Protein 4PP4 (pdb70)

InterPro domains:
  IPR001257 Parvovirus non-structural protein 1, helicase domain [PF01057] (278-547)
  IPR014015 Helicase, superfamily 3, DNA virus [PS51206] (373-528)
  IPR021076 Parvovirus non-structural protein 1, N-terminal [PF12433] (185-266)
  IPR021972 Parvovirus non-structural protein 1, C-terminal [PF12117] (552-672)
  IPR027417 P-loop containing nucleoside triphosphate hydrolase [G3DSA:3.40.50.300] (339-555)
  IPR027417 P-loop containing nucleoside triphosphate hydrolase [SSF52540] (355-541)
  IPR049901 NS1 nuclease, NS1-Nuc domain, Parvovirus [PS52022] (21-259)

GO terms:
  GO:0039685 rolling hairpin viral DNA replication (P, IDA)
  GO:0004386 helicase activity (F, IDA)
  GO:0004519 endonuclease activity (F, IDA)
  GO:0052026 symbiont-mediated perturbation of host transcription (P, IDA)
  GO:0016887 ATP hydrolysis activity (F, EXP)
  GO:0005515 protein binding (F, IPI)

Sequence (248 aa):
YSDEVLGATNWLKEKSNQEVFSFVFKNENVQLNGKDIGWNSYKKELQEDELKSLQRGAETTWDQSEDMEWETTVDEMTKKQVFIFDSLVKKCLFEVLNTKNIFPGDVNWFVQHEWGKDQGWHCHVLIGGKDFSQAQGKWWRRQLNVYWSRWLVTACNVQLTPAERIKLREIAEDNEWVTLLTYKHKQTKKDYTKCVLFGNMIAYYFLTKKKISTSPPRDGGYFLSSDSGWKTNFLKEGERHLVSKLYT

B-factor: mean 29.04, std 18.73, range [9.89, 128.68]

Structure (mmCIF, N/CA/C/O backbone):
data_4PP4
#
_entry.id   4PP4
#
_cell.length_a   56.940
_cell.length_b   121.650
_cell.length_c   41.820
_cell.angle_alpha   90.00
_cell.angle_beta   90.00
_cell.angle_gamma   90.00
#
_symmetry.space_group_name_H-M   'P 21 21 2'
#
loop_
_entity.id
_entity.type
_entity.pdbx_description
1 polymer 'Non-capsid protein NS-1'
2 non-polymer BETA-MERCAPTOETHANOL
3 non-polymer 'SODIUM ION'
4 water water
#
loop_
_atom_site.group_PDB
_atom_site.id
_atom_site.type_symbol
_atom_site.label_atom_id
_atom_site.label_alt_id
_atom_site.label_comp_id
_atom_site.label_asym_id
_atom_site.label_entity_id
_atom_site.label_seq_id
_atom_site.pdbx_PDB_ins_code
_atom_site.Cartn_x
_atom_site.Cartn_y
_atom_site.Cartn_z
_atom_site.occupancy
_atom_site.B_iso_or_equiv
_atom_site.auth_seq_id
_atom_site.auth_comp_id
_atom_site.auth_asym_id
_atom_site.auth_atom_id
_atom_site.pdbx_PDB_model_num
ATOM 1 N N . TYR A 1 27 ? 27.901 53.767 8.816 1.00 79.50 6 TYR A N 1
ATOM 2 C CA . TYR A 1 27 ? 27.015 53.658 7.663 1.00 48.65 6 TYR A CA 1
ATOM 3 C C . TYR A 1 27 ? 27.093 52.270 7.034 1.00 65.51 6 TYR A C 1
ATOM 4 O O . TYR A 1 27 ? 27.300 52.125 5.832 1.00 39.40 6 TYR A O 1
ATOM 21 N N . SER A 1 28 ? 26.927 51.243 7.853 1.00 36.52 7 SER A N 1
ATOM 22 C CA . SER A 1 28 ? 26.821 49.893 7.338 1.00 33.76 7 SER A CA 1
ATOM 23 C C . SER A 1 28 ? 25.598 49.789 6.452 1.00 31.41 7 SER A C 1
ATOM 24 O O . SER A 1 28 ? 24.656 50.566 6.590 1.00 28.13 7 SER A O 1
ATOM 32 N N . ASP A 1 29 ? 25.608 48.824 5.543 1.00 32.60 8 ASP A N 1
ATOM 33 C CA . ASP A 1 29 ? 24.457 48.595 4.681 1.00 40.32 8 ASP A CA 1
ATOM 34 C C . ASP A 1 29 ? 23.197 48.303 5.500 1.00 29.55 8 ASP A C 1
ATOM 35 O O . ASP A 1 29 ? 22.101 48.684 5.090 1.00 32.15 8 ASP A O 1
ATOM 44 N N . GLU A 1 30 ? 23.366 47.639 6.649 1.00 25.38 9 GLU A N 1
ATOM 45 C CA . GLU A 1 30 ? 22.259 47.272 7.516 1.00 24.32 9 GLU A CA 1
ATOM 46 C C . GLU A 1 30 ? 21.591 48.502 8.117 1.00 25.14 9 GLU A C 1
ATOM 47 O O . GLU A 1 30 ? 20.368 48.572 8.209 1.00 23.57 9 GLU A O 1
ATOM 59 N N . VAL A 1 31 ? 22.396 49.473 8.534 1.00 23.73 10 VAL A N 1
ATOM 60 C CA . VAL A 1 31 ? 21.863 50.705 9.097 1.00 20.80 10 VAL A CA 1
ATOM 61 C C . VAL A 1 31 ? 21.211 51.542 8.001 1.00 26.13 10 VAL A C 1
ATOM 62 O O . VAL A 1 31 ? 20.102 52.046 8.178 1.00 23.30 10 VAL A O 1
ATOM 75 N N . LEU A 1 32 ? 21.887 51.663 6.862 1.00 25.51 11 LEU A N 1
ATOM 76 C CA . LEU A 1 32 ? 21.323 52.405 5.734 1.00 24.06 11 LEU A CA 1
ATOM 77 C C . LEU A 1 32 ? 20.026 51.752 5.256 1.00 24.71 11 LEU A C 1
ATOM 78 O O . LEU A 1 32 ? 19.037 52.432 4.996 1.00 24.46 11 LEU A O 1
ATOM 94 N N . GLY A 1 33 ? 20.019 50.428 5.161 1.00 23.97 12 GLY A N 1
ATOM 95 C CA . GLY A 1 33 ? 18.849 49.713 4.708 1.00 23.70 12 GLY A CA 1
ATOM 96 C C . GLY A 1 33 ? 17.665 49.888 5.633 1.00 21.37 12 GLY A C 1
ATOM 97 O O . GLY A 1 33 ? 16.533 50.083 5.176 1.00 24.12 12 GLY A O 1
ATOM 101 N N . ALA A 1 34 ? 17.897 49.786 6.943 1.00 19.36 13 ALA A N 1
ATOM 102 C CA . ALA A 1 34 ? 16.827 49.991 7.899 1.00 19.61 13 ALA A CA 1
ATOM 103 C C . ALA A 1 34 ? 16.289 51.415 7.825 1.00 19.64 13 ALA A C 1
ATOM 104 O O . ALA A 1 34 ? 15.073 51.636 7.853 1.00 18.82 13 ALA A O 1
ATOM 111 N N . THR A 1 35 ? 17.191 52.380 7.723 1.00 19.73 14 THR A N 1
ATOM 112 C CA . THR A 1 35 ? 16.776 53.780 7.669 1.00 21.69 14 THR A CA 1
ATOM 113 C C . THR A 1 35 ? 15.887 54.020 6.435 1.00 18.50 14 THR A C 1
ATOM 114 O O . THR A 1 35 ? 14.827 54.640 6.535 1.00 20.81 14 THR A O 1
ATOM 125 N N . ASN A 1 36 ? 16.318 53.510 5.283 1.00 21.03 15 ASN A N 1
ATOM 126 C CA . ASN A 1 36 ? 15.573 53.689 4.034 1.00 20.50 15 ASN A CA 1
ATOM 127 C C . ASN A 1 36 ? 14.208 52.998 4.083 1.00 21.40 15 ASN A C 1
ATOM 128 O O . ASN A 1 36 ? 13.200 53.551 3.646 1.00 23.91 15 ASN A O 1
ATOM 139 N N . TRP A 1 37 ? 14.173 51.794 4.643 1.00 20.59 16 TRP A N 1
ATOM 140 C CA . TRP A 1 37 ? 12.944 51.033 4.751 1.00 20.73 16 TRP A CA 1
ATOM 141 C C . TRP A 1 37 ? 11.926 51.765 5.619 1.00 19.69 16 TRP A C 1
ATOM 142 O O . TRP A 1 37 ? 10.743 51.837 5.272 1.00 20.77 16 TRP A O 1
ATOM 163 N N . LEU A 1 38 ? 12.371 52.302 6.757 1.00 16.92 17 LEU A N 1
ATOM 164 C CA . LEU A 1 38 ? 11.488 53.083 7.596 1.00 16.88 17 LEU A CA 1
ATOM 165 C C . LEU A 1 38 ? 11.046 54.405 6.955 1.00 18.49 17 LEU A C 1
ATOM 166 O O . LEU A 1 38 ? 9.876 54.773 7.041 1.00 18.78 17 LEU A O 1
ATOM 182 N N . LYS A 1 39 ? 11.973 55.122 6.333 1.00 19.91 18 LYS A N 1
ATOM 183 C CA . LYS A 1 39 ? 11.658 56.421 5.746 1.00 20.49 18 LYS A CA 1
ATOM 184 C C . LYS A 1 39 ? 10.590 56.292 4.646 1.00 22.54 18 LYS A C 1
ATOM 185 O O . LYS A 1 39 ? 9.691 57.138 4.531 1.00 21.91 18 LYS A O 1
ATOM 204 N N . GLU A 1 40 ? 10.671 55.234 3.849 1.00 23.42 19 GLU A N 1
ATOM 205 C CA . GLU A 1 40 ? 9.665 54.972 2.816 1.00 22.19 19 GLU A CA 1
ATOM 206 C C . GLU A 1 40 ? 8.286 54.749 3.418 1.00 28.69 19 GLU A C 1
ATOM 207 O O . GLU A 1 40 ? 7.288 54.948 2.735 1.00 25.71 19 GLU A O 1
ATOM 219 N N . LYS A 1 41 ? 8.233 54.341 4.689 1.00 20.98 20 LYS A N 1
ATOM 220 C CA . LYS A 1 41 ? 6.969 54.112 5.376 1.00 19.56 20 LYS A CA 1
ATOM 221 C C . LYS A 1 41 ? 6.717 55.161 6.459 1.00 20.06 20 LYS A C 1
ATOM 222 O O . LYS A 1 41 ? 5.953 54.945 7.392 1.00 20.99 20 LYS A O 1
ATOM 241 N N . SER A 1 42 ? 7.360 56.320 6.315 1.00 21.25 21 SER A N 1
ATOM 242 C CA . SER A 1 42 ? 7.332 57.346 7.348 1.00 17.97 21 SER A CA 1
ATOM 243 C C . SER A 1 42 ? 5.930 57.721 7.755 1.00 22.65 21 SER A C 1
ATOM 244 O O . SER A 1 42 ? 5.672 57.925 8.942 1.00 19.74 21 SER A O 1
ATOM 252 N N . ASN A 1 43 ? 5.049 57.802 6.754 1.00 21.98 22 ASN A N 1
ATOM 253 C CA . ASN A 1 43 ? 3.699 58.347 6.906 1.00 22.65 22 ASN A CA 1
ATOM 254 C C . ASN A 1 43 ? 2.603 57.321 6.731 1.00 26.49 22 ASN A C 1
ATOM 255 O O . ASN A 1 43 ? 1.434 57.664 6.533 1.00 24.58 22 ASN A O 1
ATOM 266 N N . GLN A 1 44 ? 2.970 56.055 6.798 1.00 20.09 23 GLN A N 1
ATOM 267 C CA . GLN A 1 44 ? 1.968 55.027 6.692 1.00 22.37 23 GLN A CA 1
ATOM 268 C C . GLN A 1 44 ? 1.185 54.937 7.999 1.00 23.21 23 GLN A C 1
ATOM 269 O O . GLN A 1 44 ? 1.767 54.718 9.057 1.00 19.73 23 GLN A O 1
ATOM 283 N N . GLU A 1 45 ? -0.138 55.088 7.915 1.00 22.15 24 GLU A N 1
ATOM 284 C CA . GLU A 1 45 ? -0.987 54.975 9.084 1.00 20.49 24 GLU A CA 1
ATOM 285 C C . GLU A 1 45 ? -1.073 53.508 9.478 1.00 18.71 24 GLU A C 1
ATOM 286 O O . GLU A 1 45 ? -1.283 52.637 8.623 1.00 23.57 24 GLU A O 1
ATOM 298 N N . VAL A 1 46 ? -0.891 53.247 10.765 1.00 15.41 25 VAL A N 1
ATOM 299 C CA . VAL A 1 46 ? -0.972 51.900 11.295 1.00 16.24 25 VAL A CA 1
ATOM 300 C C . VAL A 1 46 ? -1.654 51.893 12.652 1.00 13.57 25 VAL A C 1
ATOM 301 O O . VAL A 1 46 ? -1.736 52.915 13.329 1.00 16.02 25 VAL A O 1
ATOM 314 N N . PHE A 1 47 ? -2.215 50.749 13.023 1.00 13.53 26 PHE A N 1
ATOM 315 C CA . PHE A 1 47 ? -2.718 50.550 14.366 1.00 13.88 26 PHE A CA 1
ATOM 316 C C . PHE A 1 47 ? -1.574 50.433 15.346 1.00 13.48 26 PHE A C 1
ATOM 317 O O . PHE A 1 47 ? -0.495 49.941 15.013 1.00 13.68 26 PHE A O 1
ATOM 334 N N . SER A 1 48 ? -1.833 50.845 16.584 1.00 14.22 27 SER A N 1
ATOM 335 C CA . SER A 1 48 ? -0.923 50.627 17.700 1.00 13.51 27 SER A CA 1
ATOM 336 C C . SER A 1 48 ? -1.597 49.777 18.776 1.00 12.60 27 SER A C 1
ATOM 337 O O . SER A 1 48 ? -2.640 50.165 19.320 1.00 14.63 27 SER A O 1
ATOM 345 N N . PHE A 1 49 ? -1.031 48.601 19.024 1.00 12.72 28 PHE A N 1
ATOM 346 C CA . PHE A 1 49 ? -1.523 47.679 20.044 1.00 13.49 28 PHE A CA 1
ATOM 347 C C . PHE A 1 49 ? -0.467 47.482 21.115 1.00 12.00 28 PHE A C 1
ATOM 348 O O . PHE A 1 49 ? 0.731 47.630 20.861 1.00 12.39 28 PHE A O 1
ATOM 365 N N . VAL A 1 50 ? -0.914 47.122 22.314 1.00 12.30 29 VAL A N 1
ATOM 366 C CA . VAL A 1 50 ? -0.013 46.582 23.322 1.00 12.11 29 VAL A CA 1
ATOM 367 C C . VAL A 1 50 ? -0.561 45.231 23.767 1.00 12.35 29 VAL A C 1
ATOM 368 O O . VAL A 1 50 ? -1.739 45.096 24.114 1.00 12.80 29 VAL A O 1
ATOM 381 N N . PHE A 1 51 ? 0.314 44.235 23.748 1.00 11.73 30 PHE A N 1
ATOM 382 C CA . PHE A 1 51 ? 0.039 42.901 24.287 1.00 11.12 30 PHE A CA 1
ATOM 383 C C . PHE A 1 51 ? 0.668 42.901 25.664 1.00 12.91 30 PHE A C 1
ATOM 384 O O . PHE A 1 51 ? 1.842 43.265 25.825 1.00 13.23 30 PHE A O 1
ATOM 401 N N . LYS A 1 52 ? -0.092 42.464 26.657 1.00 12.19 31 LYS A N 1
ATOM 402 C CA . LYS A 1 52 ? 0.393 42.485 28.035 1.00 12.65 31 LYS A CA 1
ATOM 403 C C . LYS A 1 52 ? -0.143 41.292 28.810 1.00 13.01 31 LYS A C 1
ATOM 404 O O . LYS A 1 52 ? -0.923 40.510 28.295 1.00 12.58 31 LYS A O 1
ATOM 423 N N . ASN A 1 53 ? 0.278 41.176 30.057 1.00 14.47 32 ASN A N 1
ATOM 424 C CA . ASN A 1 53 ? -0.457 40.324 30.985 1.00 12.93 32 ASN A CA 1
ATOM 425 C C . ASN A 1 53 ? -0.499 41.027 32.317 1.00 14.46 32 ASN A C 1
ATOM 426 O O . ASN A 1 53 ? 0.155 42.058 32.508 1.00 15.01 32 ASN A O 1
ATOM 437 N N . GLU A 1 54 ? -1.326 40.507 33.217 1.00 14.95 33 GLU A N 1
ATOM 438 C CA . GLU A 1 54 ? -1.437 41.043 34.570 1.00 15.70 33 GLU A CA 1
ATOM 439 C C . GLU A 1 54 ? -1.387 39.875 35.536 1.00 15.77 33 GLU A C 1
ATOM 440 O O . GLU A 1 54 ? -1.662 38.738 35.173 1.00 17.73 33 GLU A O 1
ATOM 452 N N . ASN A 1 55 ? -0.985 40.149 36.761 1.00 17.05 34 ASN A N 1
ATOM 453 C CA . ASN A 1 55 ? -0.858 39.107 37.753 1.00 16.86 34 ASN A CA 1
ATOM 454 C C . ASN A 1 55 ? -2.214 38.615 38.186 1.00 18.67 34 ASN A C 1
ATOM 455 O O . ASN A 1 55 ? -3.174 39.395 38.320 1.00 19.47 34 ASN A O 1
ATOM 466 N N . VAL A 1 56 ? -2.288 37.311 38.401 1.00 17.62 35 VAL A N 1
ATOM 467 C CA . VAL A 1 56 ? -3.531 36.662 38.751 1.00 16.81 35 VAL A CA 1
ATOM 468 C C . VAL A 1 56 ? -3.225 35.658 39.859 1.00 18.85 35 VAL A C 1
ATOM 469 O O . VAL A 1 56 ? -2.193 34.983 39.819 1.00 19.18 35 VAL A O 1
ATOM 482 N N . GLN A 1 57 ? -4.073 35.603 40.865 1.00 17.61 36 GLN A N 1
ATOM 483 C CA . GLN A 1 57 ? -4.039 34.514 41.811 1.00 18.54 36 GLN A CA 1
ATOM 484 C C . GLN A 1 57 ? -5.365 33.771 41.765 1.00 20.01 36 GLN A C 1
ATOM 485 O O . GLN A 1 57 ? -6.424 34.364 41.929 1.00 21.74 36 GLN A O 1
ATOM 499 N N . LEU A 1 58 ? -5.287 32.462 41.542 1.00 19.66 37 LEU A N 1
ATOM 500 C CA . LEU A 1 58 ? -6.471 31.607 41.465 1.00 21.04 37 LEU A CA 1
ATOM 501 C C . LEU A 1 58 ? -6.320 30.487 42.471 1.00 20.49 37 LEU A C 1
ATOM 502 O O . LEU A 1 58 ? -5.400 29.683 42.349 1.00 22.56 37 LEU A O 1
ATOM 518 N N . ASN A 1 59 ? -7.187 30.465 43.481 1.00 21.40 38 ASN A N 1
ATOM 519 C CA . ASN A 1 59 ? -7.142 29.441 44.500 1.00 22.65 38 ASN A CA 1
ATOM 520 C C . ASN A 1 59 ? -5.747 29.273 45.092 1.00 24.86 38 ASN A C 1
ATOM 521 O O . ASN A 1 59 ? -5.261 28.164 45.298 1.00 28.06 38 ASN A O 1
ATOM 532 N N . GLY A 1 60 ? -5.107 30.398 45.364 1.00 23.80 39 GLY A N 1
ATOM 533 C CA . GLY A 1 60 ? -3.790 30.389 45.990 1.00 25.66 39 GLY A CA 1
ATOM 534 C C . GLY A 1 60 ? -2.631 30.221 45.029 1.00 23.16 39 GLY A C 1
ATOM 535 O O . GLY A 1 60 ? -1.468 30.352 45.435 1.00 30.23 39 GLY A O 1
ATOM 539 N N . LYS A 1 61 ? -2.947 29.923 43.773 1.00 20.99 40 LYS A N 1
ATOM 540 C CA . LYS A 1 61 ? -1.949 29.736 42.738 1.00 20.66 40 LYS A CA 1
ATOM 541 C C . LYS A 1 61 ? -1.588 31.062 42.090 1.00 18.93 40 LYS A C 1
ATOM 542 O O . LYS A 1 61 ? -2.442 31.754 41.521 1.00 21.01 40 LYS A O 1
ATOM 561 N N . ASP A 1 62 ? -0.302 31.397 42.122 1.00 19.97 41 ASP A N 1
ATOM 562 C CA . ASP A 1 62 ? 0.184 32.672 41.607 1.00 18.94 41 ASP A CA 1
ATOM 563 C C . ASP A 1 62 ? 0.599 32.563 40.144 1.00 21.37 41 ASP A C 1
ATOM 564 O O . ASP A 1 62 ? 1.477 31.775 39.803 1.00 26.32 41 ASP A O 1
ATOM 573 N N . ILE A 1 63 ? -0.024 33.379 39.302 1.00 18.55 42 ILE A N 1
ATOM 574 C CA . ILE A 1 63 ? 0.263 33.420 37.877 1.00 17.52 42 ILE A CA 1
ATOM 575 C C . ILE A 1 63 ? 0.819 34.809 37.564 1.00 18.10 42 ILE A C 1
ATOM 576 O O . ILE A 1 63 ? 0.080 35.784 37.457 1.00 18.16 42 ILE A O 1
ATOM 592 N N . GLY A 1 64 ? 2.138 34.889 37.436 1.00 18.07 43 GLY A N 1
ATOM 593 C CA . GLY A 1 64 ? 2.825 36.148 37.228 1.00 17.33 43 GLY A CA 1
ATOM 594 C C . GLY A 1 64 ? 3.142 36.367 35.772 1.00 15.55 43 GLY A C 1
ATOM 595 O O . GLY A 1 64 ? 2.680 35.622 34.894 1.00 18.76 43 GLY A O 1
ATOM 599 N N . TRP A 1 65 ? 3.949 37.384 35.488 1.00 17.21 44 TRP A N 1
ATOM 600 C CA . TRP A 1 65 ? 4.172 37.781 34.114 1.00 14.71 44 TRP A CA 1
ATOM 601 C C . TRP A 1 65 ? 4.915 36.708 33.322 1.00 15.79 44 TRP A C 1
ATOM 602 O O . TRP A 1 65 ? 4.763 36.616 32.081 1.00 15.87 44 TRP A O 1
ATOM 623 N N . ASN A 1 66 ? 5.713 35.919 34.041 1.00 15.48 45 ASN A N 1
ATOM 624 C CA . ASN A 1 66 ? 6.566 34.898 33.456 1.00 14.49 45 ASN A CA 1
ATOM 625 C C . ASN A 1 66 ? 6.119 33.485 33.779 1.00 16.86 45 ASN A C 1
ATOM 626 O O . ASN A 1 66 ? 6.924 32.590 33.887 1.00 18.14 45 ASN A O 1
ATOM 637 N N . SER A 1 67 ? 4.816 33.315 33.901 1.00 17.09 46 SER A N 1
ATOM 638 C CA . SER A 1 67 ? 4.208 32.026 34.196 1.00 16.88 46 SER A CA 1
ATOM 639 C C . SER A 1 67 ?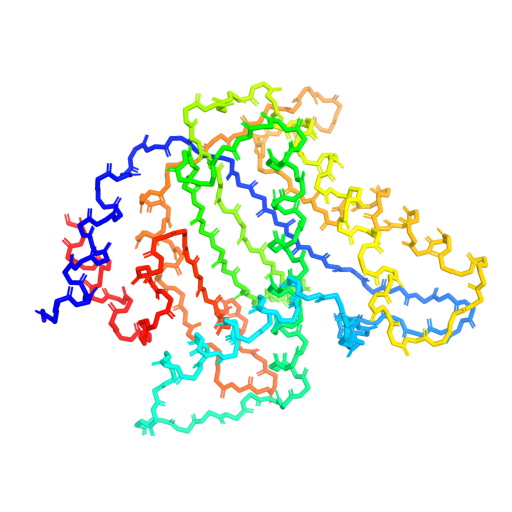 3.677 31.339 32.935 1.00 15.59 46 SER A C 1
ATOM 640 O O . SER A 1 67 ? 2.760 30.518 33.005 1.00 15.11 46 SER A O 1
ATOM 648 N N . TYR A 1 68 ? 4.259 31.666 31.785 1.00 15.07 47 TYR A N 1
ATOM 649 C CA . TYR A 1 68 ? 3.787 31.192 30.491 1.00 14.26 47 TYR A CA 1
ATOM 650 C C . TYR A 1 68 ? 4.938 30.585 29.686 1.00 14.76 47 TYR A C 1
ATOM 651 O O . TYR A 1 68 ? 5.134 30.897 28.524 1.00 14.12 47 TYR A O 1
ATOM 669 N N . LYS A 1 69 ? 5.639 29.645 30.293 1.00 16.45 48 LYS A N 1
ATOM 670 C CA . LYS A 1 69 ? 6.927 29.171 29.772 1.00 16.91 48 LYS A CA 1
ATOM 671 C C . LYS A 1 69 ? 6.877 27.801 29.112 1.00 19.62 48 LYS A C 1
ATOM 672 O O . LYS A 1 69 ? 7.916 27.239 28.759 1.00 21.43 48 LYS A O 1
ATOM 691 N N . LYS A 1 70 ? 5.691 27.264 28.865 1.00 17.16 49 LYS A N 1
ATOM 692 C CA . LYS A 1 70 ? 5.611 26.093 28.004 1.00 16.30 49 LYS A CA 1
ATOM 693 C C . LYS A 1 70 ? 6.016 26.462 26.578 1.00 17.30 49 LYS A C 1
ATOM 694 O O . LYS A 1 70 ? 5.641 27.517 26.023 1.00 19.81 49 LYS A O 1
ATOM 713 N N . GLU A 1 71 ? 6.819 25.596 25.979 1.00 21.98 50 GLU A N 1
ATOM 714 C CA . GLU A 1 71 ? 7.225 25.738 24.589 1.00 20.20 50 GLU A CA 1
ATOM 715 C C . GLU A 1 71 ? 6.361 24.772 23.813 1.00 18.60 50 GLU A C 1
ATOM 716 O O . GLU A 1 71 ? 6.612 23.567 23.756 1.00 23.98 50 GLU A O 1
ATOM 728 N N . LEU A 1 72 ? 5.321 25.320 23.228 1.00 19.75 51 LEU A N 1
ATOM 729 C CA . LEU A 1 72 ? 4.323 24.522 22.556 1.00 22.17 51 LEU A CA 1
ATOM 730 C C . LEU A 1 72 ? 4.849 24.032 21.207 1.00 24.37 51 LEU A C 1
ATOM 731 O O . LEU A 1 72 ? 5.498 24.763 20.471 1.00 23.01 51 LEU A O 1
ATOM 747 N N . GLN A 1 73 ? 4.559 22.779 20.887 1.00 23.77 52 GLN A N 1
ATOM 748 C CA . GLN A 1 73 ? 5.280 22.102 19.807 1.00 23.05 52 GLN A CA 1
ATOM 749 C C . GLN A 1 73 ? 4.633 22.256 18.452 1.00 27.44 52 GLN A C 1
ATOM 750 O O . GLN A 1 73 ? 4.759 21.393 17.587 1.00 34.78 52 GLN A O 1
ATOM 764 N N . GLU A 1 74 ? 3.920 23.344 18.276 1.00 23.71 53 GLU A N 1
ATOM 765 C CA . GLU A 1 74 ? 3.339 23.711 16.998 1.00 23.41 53 GLU A CA 1
ATOM 766 C C . GLU A 1 74 ? 4.461 24.214 16.084 1.00 24.96 53 GLU A C 1
ATOM 767 O O . GLU A 1 74 ? 5.257 25.058 16.499 1.00 22.33 53 GLU A O 1
ATOM 779 N N . ASP A 1 75 ? 4.525 23.725 14.851 1.00 28.06 54 ASP A N 1
ATOM 780 C CA 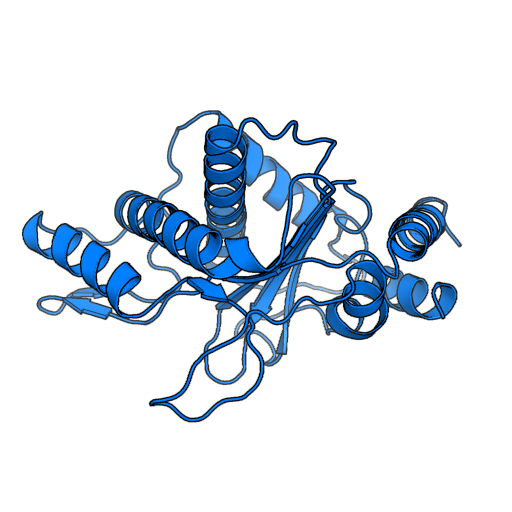. ASP A 1 75 ? 5.681 24.027 13.993 1.00 27.95 54 ASP A CA 1
ATOM 781 C C . ASP A 1 75 ? 5.898 25.525 13.767 1.00 25.04 54 ASP A C 1
ATOM 782 O O . ASP A 1 75 ? 7.028 25.999 13.836 1.00 24.06 54 ASP A O 1
ATOM 791 N N . GLU A 1 76 ? 4.841 26.272 13.478 1.00 24.18 55 GLU A N 1
ATOM 792 C CA . GLU A 1 76 ? 4.990 27.710 13.251 1.00 25.29 55 GLU A CA 1
ATOM 793 C C . GLU A 1 76 ? 5.500 28.425 14.498 1.00 27.18 55 GLU A C 1
ATOM 794 O O . GLU A 1 76 ? 6.375 29.292 14.429 1.00 22.51 55 GLU A O 1
ATOM 806 N N . LEU A 1 77 ? 4.939 28.082 15.650 1.00 20.63 56 LEU A N 1
ATOM 807 C CA . LEU A 1 77 ? 5.357 28.694 16.881 1.00 17.78 56 LEU A CA 1
ATOM 808 C C . LEU A 1 77 ? 6.836 28.408 17.164 1.00 16.87 56 LEU A C 1
ATOM 809 O O . LEU A 1 77 ? 7.578 29.309 17.591 1.00 16.26 56 LEU A O 1
ATOM 825 N N . LYS A 1 78 ? 7.255 27.169 16.927 1.00 18.44 57 LYS A N 1
ATOM 826 C CA . LYS A 1 78 ? 8.641 26.791 17.147 1.00 19.25 57 LYS A CA 1
ATOM 827 C C . LYS A 1 78 ? 9.549 27.628 16.259 1.00 19.75 57 LYS A C 1
ATOM 828 O O . LYS A 1 78 ? 10.591 28.111 16.712 1.00 19.92 57 LYS A O 1
ATOM 847 N N . SER A 1 79 ? 9.142 27.812 15.007 1.00 19.12 58 SER A N 1
ATOM 848 C CA . SER A 1 79 ? 9.902 28.605 14.046 1.00 20.46 58 SER A CA 1
ATOM 849 C C . SER A 1 79 ? 9.997 30.066 14.513 1.00 21.17 58 SER A C 1
ATOM 850 O O . SER A 1 79 ? 11.058 30.705 14.440 1.00 18.96 58 SER A O 1
ATOM 858 N N . LEU A 1 80 ? 8.875 30.617 14.968 1.00 16.82 59 LEU A N 1
ATOM 859 C CA . LEU A 1 80 ? 8.851 31.995 15.440 1.00 14.97 59 LEU A CA 1
ATOM 860 C C . LEU A 1 80 ? 9.726 32.147 16.657 1.00 15.75 59 LEU A C 1
ATOM 861 O O . LEU A 1 80 ? 10.416 33.137 16.791 1.00 15.45 59 LEU A O 1
ATOM 877 N N . GLN A 1 81 ? 9.718 31.160 17.538 1.00 14.45 60 GLN A N 1
ATOM 878 C CA . GLN A 1 81 ? 10.567 31.271 18.720 1.00 15.22 60 GLN A CA 1
ATOM 879 C C . GLN A 1 81 ? 12.042 31.254 18.319 1.00 18.87 60 GLN A C 1
ATOM 880 O O . GLN A 1 81 ? 12.832 32.033 18.858 1.00 16.67 60 GLN A O 1
ATOM 894 N N . ARG A 1 82 ? 12.398 30.427 17.344 1.00 18.65 61 ARG A N 1
ATOM 895 C CA . ARG A 1 82 ? 13.780 30.397 16.863 1.00 18.70 61 ARG A CA 1
ATOM 896 C C . ARG A 1 82 ? 14.178 31.747 16.294 1.00 19.05 61 ARG A C 1
ATOM 897 O O . ARG A 1 82 ? 15.312 32.197 16.494 1.00 19.76 61 ARG A O 1
ATOM 918 N N . GLY A 1 83 ? 13.267 32.392 15.580 1.00 17.31 62 GLY A N 1
ATOM 919 C CA . GLY A 1 83 ? 13.522 33.710 15.046 1.00 17.91 62 GLY A CA 1
ATOM 920 C C . GLY A 1 83 ? 13.804 34.732 16.129 1.00 18.08 62 GLY A C 1
ATOM 921 O O . GLY A 1 83 ? 14.693 35.554 15.985 1.00 18.28 62 GLY A O 1
ATOM 925 N N . ALA A 1 84 ? 13.044 34.691 17.214 1.00 15.23 63 ALA A N 1
ATOM 926 C CA . ALA A 1 84 ? 13.275 35.582 18.357 1.00 14.18 63 ALA A CA 1
ATOM 927 C C . ALA A 1 84 ? 14.647 35.351 18.977 1.00 14.12 63 ALA A C 1
ATOM 928 O O . ALA A 1 84 ? 15.380 36.308 19.284 1.00 15.52 63 ALA A O 1
ATOM 935 N N . GLU A 1 85 ? 15.004 34.084 19.178 1.00 13.88 64 GLU A N 1
ATOM 936 C CA . GLU A 1 85 ? 16.289 33.737 19.750 1.00 15.38 64 GLU A CA 1
ATOM 937 C C . GLU A 1 85 ? 17.401 34.290 18.890 1.00 19.77 64 GLU A C 1
ATOM 938 O O . GLU A 1 85 ? 18.380 34.863 19.379 1.00 18.28 64 GLU A O 1
ATOM 950 N N . THR A 1 86 ? 17.282 34.086 17.587 1.00 18.73 65 THR A N 1
ATOM 951 C CA . THR A 1 86 ? 18.372 34.497 16.715 1.00 22.62 65 THR A CA 1
ATOM 952 C C . THR A 1 86 ? 18.418 36.044 16.583 1.00 20.12 65 THR A C 1
ATOM 953 O O . THR A 1 86 ? 19.501 36.609 16.489 1.00 18.98 65 THR A O 1
ATOM 964 N N . THR A 1 87 ? 17.263 36.705 16.628 1.00 17.20 66 THR A N 1
ATOM 965 C CA . THR A 1 87 ? 17.202 38.160 16.722 1.00 15.42 66 THR A CA 1
ATOM 966 C C . THR A 1 87 ? 17.927 38.654 17.971 1.00 16.00 66 THR A C 1
ATOM 967 O O . THR A 1 87 ? 18.737 39.569 17.872 1.00 16.76 66 THR A O 1
ATOM 978 N N . TRP A 1 88 ? 17.664 38.041 19.123 1.00 13.94 67 TRP A N 1
ATOM 979 C CA . TRP A 1 88 ? 18.383 38.396 20.336 1.00 13.44 67 TRP A CA 1
ATOM 980 C C . TRP A 1 88 ? 19.870 38.217 20.144 1.00 15.12 67 TRP A C 1
ATOM 981 O O . TRP A 1 88 ? 20.685 39.086 20.477 1.00 18.28 67 TRP A O 1
ATOM 1002 N N . ASP A 1 89 ? 20.262 37.044 19.631 1.00 15.35 68 ASP A N 1
ATOM 1003 C CA . ASP A 1 89 ? 21.663 36.717 19.500 1.00 18.20 68 ASP A CA 1
ATOM 1004 C C . ASP A 1 89 ? 22.426 37.690 18.575 1.00 17.13 68 ASP A C 1
ATOM 1005 O O . ASP A 1 89 ? 23.546 38.093 18.865 1.00 21.45 68 ASP A O 1
ATOM 1014 N N . GLN A 1 90 ? 21.820 38.042 17.452 1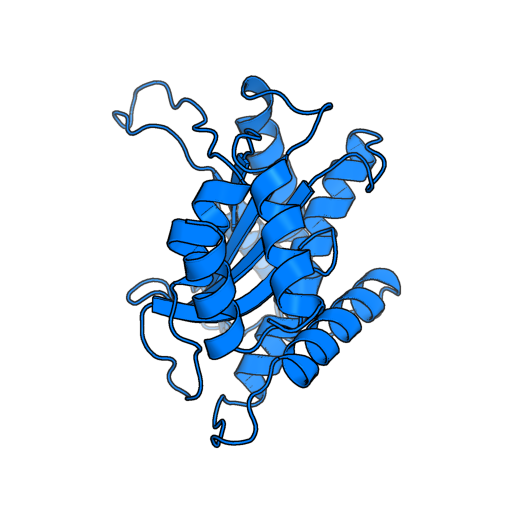.00 17.05 69 GLN A N 1
ATOM 1015 C CA . GLN A 1 90 ? 22.511 38.876 16.462 1.00 17.68 69 GLN A CA 1
ATOM 1016 C C . GLN A 1 90 ? 22.568 40.332 16.915 1.00 17.61 69 GLN A C 1
ATOM 1017 O O . GLN A 1 90 ? 23.504 41.046 16.546 1.00 21.71 69 GLN A O 1
ATOM 1031 N N . SER A 1 91 ? 21.604 40.747 17.714 1.00 17.56 70 SER A N 1
ATOM 1032 C CA . SER A 1 91 ? 21.545 42.145 18.184 1.00 17.75 70 SER A CA 1
ATOM 1033 C C . SER A 1 91 ? 22.309 42.368 19.488 1.00 23.04 70 SER A C 1
ATOM 1034 O O . SER A 1 91 ? 22.399 43.500 19.974 1.00 21.74 70 SER A O 1
ATOM 1042 N N . GLU A 1 92 ? 22.831 41.300 20.066 1.00 20.44 71 GLU A N 1
ATOM 1043 C CA . GLU A 1 92 ? 23.554 41.388 21.322 1.00 21.44 71 GLU A CA 1
ATOM 1044 C C . GLU A 1 92 ? 24.890 42.077 21.110 1.00 26.54 71 GLU A C 1
ATOM 1045 O O . GLU A 1 92 ? 25.639 41.740 20.193 1.00 29.29 71 GLU A O 1
ATOM 1057 N N . ASP A 1 93 ? 25.194 43.050 21.969 1.00 26.58 72 ASP A N 1
ATOM 1058 C CA . ASP A 1 93 ? 26.483 43.717 21.929 1.00 37.44 72 ASP A CA 1
ATOM 1059 C C . ASP A 1 93 ? 27.379 43.045 22.961 1.00 40.54 72 ASP A C 1
ATOM 1060 O O . ASP A 1 93 ? 27.122 43.110 24.166 1.00 56.11 72 ASP A O 1
ATOM 1069 N N . MET A 1 94 ? 28.404 42.354 22.475 1.00 57.33 73 MET A N 1
ATOM 1070 C CA . MET A 1 94 ? 29.271 41.564 23.342 1.00 62.91 73 MET A CA 1
ATOM 1071 C C . MET A 1 94 ? 30.421 42.400 23.890 1.00 58.67 73 MET A C 1
ATOM 1072 O O . MET A 1 94 ? 31.124 41.965 24.804 1.00 53.49 73 MET A O 1
ATOM 1086 N N . GLU A 1 95 ? 30.610 43.596 23.333 1.00 80.70 74 GLU A N 1
ATOM 1087 C CA . GLU A 1 95 ? 31.540 44.561 23.913 1.00 85.93 74 GLU A CA 1
ATOM 1088 C C . GLU A 1 95 ? 31.193 44.734 25.385 1.00 77.06 74 GLU A C 1
ATOM 1089 O O . GLU A 1 95 ? 32.077 44.855 26.234 1.00 87.81 74 GLU A O 1
ATOM 1101 N N . TRP A 1 96 ? 29.892 44.730 25.668 1.00 80.67 75 TRP A N 1
ATOM 1102 C CA . TRP A 1 96 ? 29.378 44.835 27.029 1.00 85.24 75 TRP A CA 1
ATOM 1103 C C . TRP A 1 96 ? 28.785 43.515 27.514 1.00 54.03 75 TRP A C 1
ATOM 1104 O O . TRP A 1 96 ? 28.221 42.748 26.735 1.00 63.23 75 TRP A O 1
ATOM 1125 N N . GLU A 1 97 ? 28.919 43.259 28.809 1.00 73.30 76 GLU A N 1
ATOM 1126 C CA . GLU A 1 97 ? 28.319 42.080 29.412 1.00 69.18 76 GLU A CA 1
ATOM 1127 C C . GLU A 1 97 ? 26.807 42.261 29.486 1.00 65.79 76 GLU A C 1
ATOM 1128 O O . GLU A 1 97 ? 26.314 43.384 29.614 1.00 83.60 76 GLU A O 1
ATOM 1140 N N . THR A 1 98 ? 26.082 41.151 29.394 1.00 76.35 77 THR A N 1
ATOM 1141 C CA . THR A 1 98 ? 24.632 41.156 29.522 1.00 66.47 77 THR A CA 1
ATOM 1142 C C . THR A 1 98 ? 24.242 40.137 30.574 1.00 50.59 77 THR A C 1
ATOM 1143 O O . THR A 1 98 ? 24.556 38.953 30.451 1.00 70.67 77 THR A O 1
ATOM 1154 N N . THR A 1 99 ? 23.562 40.606 31.611 1.00 40.44 78 THR A N 1
ATOM 1155 C CA . THR A 1 99 ? 23.185 39.753 32.727 1.00 38.04 78 THR A CA 1
ATOM 1156 C C . THR A 1 99 ? 21.672 39.653 32.857 1.00 30.01 78 THR A C 1
ATOM 1157 O O . THR A 1 99 ? 21.151 39.492 33.961 1.00 37.54 78 THR A O 1
ATOM 1168 N N . VAL A 1 100 ? 20.964 39.754 31.738 1.00 29.58 79 VAL A N 1
ATOM 1169 C CA . VAL A 1 100 ? 19.530 39.438 31.758 1.00 27.48 79 VAL A CA 1
ATOM 1170 C C . VAL A 1 100 ? 19.334 37.970 32.151 1.00 29.11 79 VAL A C 1
ATOM 1171 O O . VAL A 1 100 ? 19.974 37.092 31.587 1.00 34.66 79 VAL A O 1
ATOM 1184 N N . ASP A 1 101 ? 18.443 37.729 33.111 1.00 28.96 80 ASP A N 1
ATOM 1185 C CA . ASP A 1 101 ? 18.093 36.376 33.563 1.00 36.89 80 ASP A CA 1
ATOM 1186 C C . ASP A 1 101 ? 17.709 35.483 32.393 1.00 33.71 80 ASP A C 1
ATOM 1187 O O . ASP A 1 101 ? 17.023 35.910 31.477 1.00 25.63 80 ASP A O 1
ATOM 1196 N N . GLU A 1 102 ? 18.117 34.225 32.454 1.00 31.56 81 GLU A N 1
ATOM 1197 C CA . GLU A 1 102 ? 17.787 33.270 31.417 1.00 25.39 81 GLU A CA 1
ATOM 1198 C C . GLU A 1 102 ? 16.274 33.035 31.334 1.00 22.88 81 GLU A C 1
ATOM 1199 O O . GLU A 1 102 ? 15.726 32.871 30.235 1.00 24.89 81 GLU A O 1
ATOM 1211 N N . MET A 1 103 ? 15.591 33.055 32.479 1.00 27.75 82 MET A N 1
ATOM 1212 C CA . MET A 1 103 ? 14.146 32.817 32.490 1.00 24.73 82 MET A CA 1
ATOM 1213 C C . MET A 1 103 ? 13.445 33.975 31.797 1.00 21.00 82 MET A C 1
ATOM 1214 O O . MET A 1 103 ? 12.430 33.788 31.121 1.00 22.12 82 MET A O 1
ATOM 1228 N N . THR A 1 104 ? 13.980 35.182 31.980 1.00 20.17 83 THR A N 1
ATOM 1229 C CA . THR A 1 104 ? 13.382 36.384 31.391 1.00 17.86 83 THR A CA 1
ATOM 1230 C C . THR A 1 104 ? 13.511 36.336 29.869 1.00 17.99 83 THR A C 1
ATOM 1231 O O . THR A 1 104 ? 12.536 36.532 29.156 1.00 18.04 83 THR A O 1
ATOM 1242 N N . LYS A 1 105 ? 14.702 36.042 29.373 1.00 17.96 84 LYS A N 1
ATOM 1243 C CA . LYS A 1 105 ? 14.915 35.857 27.934 1.00 16.34 84 LYS A CA 1
ATOM 1244 C C . LYS A 1 105 ? 13.979 34.802 27.346 1.00 16.74 84 LYS A C 1
ATOM 1245 O O . LYS A 1 105 ? 13.295 35.027 26.351 1.00 17.63 84 LYS A O 1
ATOM 1264 N N . LYS A 1 106 ? 13.941 33.627 27.965 1.00 18.72 85 LYS A N 1
ATOM 1265 C CA . LYS A 1 106 ? 13.051 32.564 27.501 1.00 18.14 85 LYS A CA 1
ATOM 1266 C C . LYS A 1 106 ? 11.611 33.017 27.402 1.00 16.20 85 LYS A C 1
ATOM 1267 O O . LYS A 1 106 ? 10.941 32.750 26.403 1.00 14.31 85 LYS A O 1
ATOM 1286 N N . GLN A 1 107 ? 11.115 33.662 28.450 1.00 15.27 86 GLN A N 1
ATOM 1287 C CA . GLN A 1 107 ? 9.734 34.101 28.421 1.00 14.07 86 GLN A CA 1
ATOM 1288 C C . GLN A 1 107 ? 9.502 35.121 27.317 1.00 13.54 86 GLN A C 1
ATOM 1289 O O . GLN A 1 107 ? 8.482 35.085 26.651 1.00 12.77 86 GLN A O 1
ATOM 1303 N N . VAL A 1 108 ? 10.437 36.047 27.129 1.00 13.31 87 VAL A N 1
ATOM 1304 C CA . VAL A 1 108 ? 10.280 37.046 26.071 1.00 12.82 87 VAL A CA 1
ATOM 1305 C C . VAL A 1 108 ? 10.274 36.384 24.686 1.00 13.48 87 VAL A C 1
ATOM 1306 O O . VAL A 1 108 ? 9.464 36.730 23.814 1.00 13.12 87 VAL A O 1
ATOM 1319 N N . PHE A 1 109 ? 11.140 35.401 24.483 1.00 13.49 88 PHE A N 1
ATOM 1320 C CA . PHE A 1 109 ? 11.156 34.686 23.208 1.00 12.90 88 PHE A CA 1
ATOM 1321 C C . PHE A 1 109 ? 9.826 33.985 22.958 1.00 13.84 88 PHE A C 1
ATOM 1322 O O . PHE A 1 109 ? 9.295 34.000 21.840 1.00 13.53 88 PHE A O 1
ATOM 1339 N N . ILE A 1 110 ? 9.295 33.335 23.993 1.00 12.99 89 ILE A N 1
ATOM 1340 C CA . ILE A 1 110 ? 7.997 32.693 2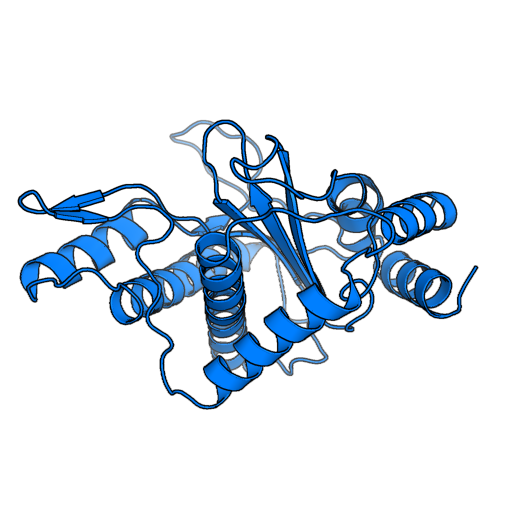3.889 1.00 12.90 89 ILE A CA 1
ATOM 1341 C C . ILE A 1 110 ? 6.915 33.728 23.561 1.00 11.08 89 ILE A C 1
ATOM 1342 O O . ILE A 1 110 ? 6.097 33.528 22.662 1.00 12.35 89 ILE A O 1
ATOM 1358 N N . PHE A 1 111 ? 6.878 34.833 24.283 1.00 12.31 90 PHE A N 1
ATOM 1359 C CA . PHE A 1 111 ? 5.852 35.830 24.006 1.00 11.86 90 PHE A CA 1
ATOM 1360 C C . PHE A 1 111 ? 5.996 36.399 22.605 1.00 11.41 90 PHE A C 1
ATOM 1361 O O . PHE A 1 111 ? 5.008 36.681 21.953 1.00 12.56 90 PHE A O 1
ATOM 1378 N N . ASP A 1 112 ? 7.211 36.588 22.123 1.00 11.25 91 ASP A N 1
ATOM 1379 C CA . ASP A 1 112 ? 7.384 37.073 20.751 1.00 11.25 91 ASP A CA 1
ATOM 1380 C C . ASP A 1 112 ? 6.689 36.115 19.788 1.00 13.31 91 ASP A C 1
ATOM 1381 O O . ASP A 1 112 ? 5.972 36.533 18.872 1.00 13.21 91 ASP A O 1
ATOM 1390 N N . SER A 1 113 ? 6.875 34.818 20.000 1.00 12.21 92 SER A N 1
ATOM 1391 C CA . SER A 1 113 ? 6.238 33.846 19.132 1.00 12.28 92 SER A CA 1
ATOM 1392 C C . SER A 1 113 ? 4.708 33.890 19.242 1.00 11.90 92 SER A C 1
ATOM 1393 O O . SER A 1 113 ? 4.017 33.766 18.244 1.00 13.94 92 SER A O 1
ATOM 1401 N N . LEU A 1 114 ? 4.191 34.006 2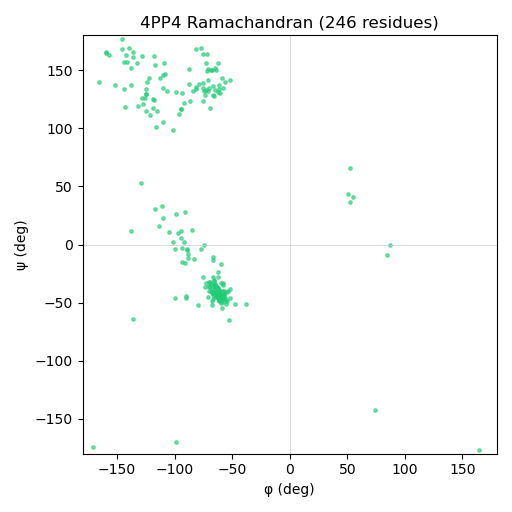0.462 1.00 12.26 93 LEU A N 1
ATOM 1402 C CA . LEU A 1 114 ? 2.750 34.027 20.675 1.00 12.34 93 LEU A CA 1
ATOM 1403 C C . LEU A 1 114 ? 2.111 35.289 20.112 1.00 11.38 93 LEU A C 1
ATOM 1404 O O . LEU A 1 114 ? 1.045 35.203 19.506 1.00 13.06 93 LEU A O 1
ATOM 1420 N N . VAL A 1 115 ? 2.755 36.439 20.298 1.00 11.54 94 VAL A N 1
ATOM 1421 C CA . VAL A 1 115 ? 2.230 37.705 19.774 1.00 11.72 94 VAL A CA 1
ATOM 1422 C C . VAL A 1 115 ? 2.105 37.585 18.257 1.00 12.87 94 VAL A C 1
ATOM 1423 O O . VAL A 1 115 ? 1.054 37.891 17.667 1.00 14.14 94 VAL A O 1
ATOM 1436 N N . LYS A 1 116 ? 3.181 37.145 17.623 1.00 11.91 95 LYS A N 1
ATOM 1437 C CA . LYS A 1 116 ? 3.171 37.017 16.179 1.00 13.62 95 LYS A CA 1
ATOM 1438 C C . LYS A 1 116 ? 2.164 35.999 15.691 1.00 13.55 95 LYS A C 1
ATOM 1439 O O . LYS A 1 116 ? 1.510 36.206 14.681 1.00 15.33 95 LYS A O 1
ATOM 1458 N N . LYS A 1 117 ? 2.020 34.887 16.405 1.00 12.80 96 LYS A N 1
ATOM 1459 C CA . LYS A 1 117 ? 1.002 33.918 16.049 1.00 14.53 96 LYS A CA 1
ATOM 1460 C C . LYS A 1 117 ? -0.374 34.570 16.030 1.00 12.16 96 LYS A C 1
ATOM 1461 O O . LYS A 1 117 ? -1.152 34.307 15.117 1.00 15.10 96 LYS A O 1
ATOM 1480 N N . CYS A 1 118 ? -0.671 35.407 17.020 1.00 13.41 97 CYS A N 1
ATOM 1481 C CA . CYS A 1 118 ? -1.949 36.101 17.064 1.00 13.49 97 CYS A CA 1
ATOM 1482 C C . CYS A 1 118 ? -2.126 37.011 15.856 1.00 12.53 97 CYS A C 1
ATOM 1483 O O . CYS A 1 118 ? -3.170 36.988 15.221 1.00 12.74 97 CYS A O 1
ATOM 1491 N N . LEU A 1 119 ? -1.114 37.816 15.556 1.00 13.71 98 LEU A N 1
ATOM 1492 C CA . LEU A 1 119 ? -1.178 38.708 14.392 1.00 12.39 98 LEU A CA 1
ATOM 1493 C C . LEU A 1 119 ? -1.452 37.918 13.131 1.00 14.46 98 LEU A C 1
ATOM 1494 O O . LEU A 1 119 ? -2.299 38.270 12.316 1.00 14.87 98 LEU A O 1
ATOM 1510 N N . PHE A 1 120 ? -0.728 36.823 12.962 1.00 13.96 99 PHE A N 1
ATOM 1511 C CA . PHE A 1 120 ? -0.812 36.064 11.727 1.00 14.71 99 PHE A CA 1
ATOM 1512 C C . PHE A 1 120 ? -2.170 35.339 11.600 1.00 13.96 99 PHE A C 1
ATOM 1513 O O . PHE A 1 120 ? -2.693 35.195 10.515 1.00 15.50 99 PHE A O 1
ATOM 1530 N N . GLU A 1 121 ? -2.731 34.929 12.735 1.00 13.65 100 GLU A N 1
ATOM 1531 C CA . GLU A 1 121 ? -4.050 34.320 12.740 1.00 15.28 100 GLU A CA 1
ATOM 1532 C C . GLU A 1 121 ? -5.120 35.301 12.261 1.00 15.68 100 GLU A C 1
ATOM 1533 O O . GLU A 1 121 ? -5.963 34.966 11.423 1.00 17.10 100 GLU A O 1
ATOM 1545 N N . VAL A 1 122 ? -5.019 36.549 12.705 1.00 15.06 101 VAL A N 1
ATOM 1546 C CA . VAL A 1 122 ? -5.978 37.546 12.287 1.00 15.76 101 VAL A CA 1
ATOM 1547 C C . VAL A 1 122 ? -5.772 37.888 10.814 1.00 17.93 101 VAL A C 1
ATOM 1548 O O . VAL A 1 122 ? -6.724 38.037 10.073 1.00 18.19 101 VAL A O 1
ATOM 1561 N N . LEU A 1 123 ? -4.521 37.980 10.376 1.00 15.32 102 LEU A N 1
ATOM 1562 C CA . LEU A 1 123 ? -4.277 38.205 8.950 1.00 15.45 102 LEU A CA 1
ATOM 1563 C C . LEU A 1 123 ? -4.911 37.120 8.085 1.00 17.50 102 LEU A C 1
ATOM 1564 O O . LEU A 1 123 ? -5.489 37.396 7.028 1.00 19.72 102 LEU A O 1
ATOM 1580 N N . ASN A 1 12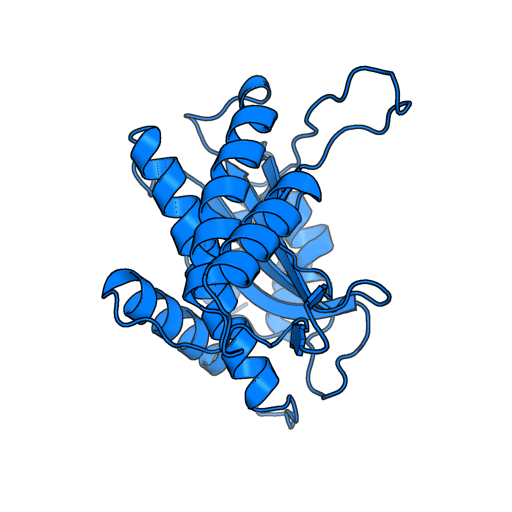4 ? -4.805 35.869 8.528 1.00 18.52 103 ASN A N 1
ATOM 1581 C CA . ASN A 1 124 ? -5.398 34.785 7.793 1.00 17.84 103 ASN A CA 1
ATOM 1582 C C . ASN A 1 124 ? -6.923 34.933 7.699 1.00 19.16 103 ASN A C 1
ATOM 1583 O O . ASN A 1 124 ? -7.517 34.669 6.663 1.00 21.25 103 ASN A O 1
ATOM 1594 N N . THR A 1 125 ? -7.539 35.352 8.807 1.00 18.07 104 THR A N 1
ATOM 1595 C CA . THR A 1 125 ? -9.003 35.539 8.829 1.00 20.25 104 THR A CA 1
ATOM 1596 C C . THR A 1 125 ? -9.442 36.530 7.753 1.00 24.63 104 THR A C 1
ATOM 1597 O O . THR A 1 125 ? -10.509 36.375 7.159 1.00 26.47 104 THR A O 1
ATOM 1608 N N . LYS A 1 126 ? -8.607 37.532 7.498 1.00 23.64 105 LYS A N 1
ATOM 1609 C CA . LYS A 1 126 ? -8.862 38.550 6.479 1.00 22.77 105 LYS A CA 1
ATOM 1610 C C . LYS A 1 126 ? -8.222 38.265 5.115 1.00 26.22 105 LYS A C 1
ATOM 1611 O O . LYS A 1 126 ? -8.295 39.113 4.220 1.00 25.47 105 LYS A O 1
ATOM 1630 N N . ASN A 1 127 ? -7.611 37.088 4.948 1.00 21.11 106 ASN A N 1
ATOM 1631 C CA . ASN A 1 127 ? -6.954 36.723 3.681 1.00 21.27 106 ASN A CA 1
ATOM 1632 C C . ASN A 1 127 ? -5.924 37.756 3.248 1.00 20.66 106 ASN A C 1
ATOM 1633 O O . ASN A 1 127 ? -5.834 38.113 2.069 1.00 23.10 106 ASN A O 1
ATOM 1644 N N . ILE A 1 128 ? -5.166 38.247 4.213 1.00 19.41 107 ILE A N 1
ATOM 1645 C CA . ILE A 1 128 ? -4.135 39.235 3.961 1.00 17.61 107 ILE A CA 1
ATOM 1646 C C . ILE A 1 128 ? -2.793 38.544 3.757 1.00 21.24 107 ILE A C 1
ATOM 1647 O O . ILE A 1 128 ? -2.272 37.854 4.649 1.00 21.40 107 ILE A O 1
ATOM 1663 N N . PHE A 1 129 ? -2.270 38.707 2.551 1.00 19.35 108 PHE A N 1
ATOM 1664 C CA . PHE A 1 129 ? -0.950 38.214 2.185 1.00 19.65 108 PHE A CA 1
ATOM 1665 C C . PHE A 1 129 ? 0.090 38.948 3.012 1.00 19.44 108 PHE A C 1
ATOM 1666 O O . PHE A 1 129 ? 0.058 40.171 3.134 1.00 18.27 108 PHE A O 1
ATOM 1683 N N . PRO A 1 130 ? 1.041 38.216 3.607 1.00 21.78 109 PRO A N 1
ATOM 1684 C CA . PRO A 1 130 ? 1.900 38.845 4.622 1.00 22.55 109 PRO A CA 1
ATOM 1685 C C . PRO A 1 130 ? 2.695 40.023 4.084 1.00 24.52 109 PRO A C 1
ATOM 1686 O O . PRO A 1 130 ? 2.965 40.982 4.819 1.00 22.75 109 PRO A O 1
ATOM 1697 N N . GLY A 1 131 ? 3.077 39.957 2.818 1.00 22.78 110 GLY A N 1
ATOM 1698 C CA . GLY A 1 131 ? 3.792 41.026 2.171 1.00 20.34 110 GLY A CA 1
ATOM 1699 C C . GLY A 1 131 ? 2.995 42.304 1.990 1.00 25.21 110 GLY A C 1
ATOM 1700 O O . GLY A 1 131 ? 3.561 43.344 1.648 1.00 30.13 110 GLY A O 1
ATOM 1704 N N . ASP A 1 132 ? 1.689 42.254 2.231 1.00 23.03 111 ASP A N 1
ATOM 1705 C CA . ASP A 1 132 ? 0.848 43.446 2.050 1.00 18.97 111 ASP A CA 1
ATOM 1706 C C . ASP A 1 132 ? 0.625 44.165 3.381 1.00 22.64 111 ASP A C 1
ATOM 1707 O O . ASP A 1 132 ? -0.235 45.041 3.481 1.00 23.81 111 ASP A O 1
ATOM 1716 N N . VAL A 1 133 ? 1.367 43.755 4.411 1.00 17.37 112 VAL A N 1
ATOM 1717 C CA . VAL A 1 133 ? 1.287 44.305 5.750 1.00 15.70 112 VAL A CA 1
ATOM 1718 C C . VAL A 1 133 ? 2.661 44.788 6.176 1.00 16.47 112 VAL A C 1
ATOM 1719 O O . VAL A 1 133 ? 3.660 44.128 5.926 1.00 19.16 112 VAL A O 1
ATOM 1732 N N . ASN A 1 134 ? 2.725 45.928 6.857 1.00 13.95 113 ASN A N 1
ATOM 1733 C CA . ASN A 1 134 ? 3.939 46.335 7.536 1.00 15.65 113 ASN A CA 1
ATOM 1734 C C . ASN A 1 134 ? 3.704 46.231 9.041 1.00 12.99 113 ASN A C 1
ATOM 1735 O O . ASN A 1 134 ? 2.648 46.614 9.542 1.00 14.70 113 ASN A O 1
ATOM 1746 N N . TRP A 1 135 ? 4.656 45.655 9.761 1.00 13.99 114 TRP A N 1
ATOM 1747 C CA . TRP A 1 135 ? 4.520 45.562 11.212 1.00 12.58 114 TRP A CA 1
ATOM 1748 C C . TRP A 1 135 ? 5.863 45.730 11.888 1.00 11.05 114 TRP A C 1
ATOM 1749 O O . TRP A 1 135 ? 6.926 45.541 11.277 1.00 12.84 114 TRP A O 1
ATOM 1770 N N . PHE A 1 136 ? 5.788 46.133 13.150 1.00 11.93 115 PHE A N 1
ATOM 1771 C CA . PHE A 1 136 ? 6.924 46.354 14.016 1.00 12.70 115 PHE A CA 1
ATOM 1772 C C . PHE A 1 136 ? 6.513 45.922 15.419 1.00 11.22 115 PHE A C 1
ATOM 1773 O O . PHE A 1 136 ? 5.401 46.231 15.862 1.00 12.65 115 PHE A O 1
ATOM 1790 N N . VAL A 1 137 ? 7.381 45.160 16.077 1.00 10.41 116 VAL A N 1
ATOM 1791 C CA . VAL A 1 137 ? 7.159 44.632 17.399 1.00 11.80 116 VAL A CA 1
ATOM 1792 C C . VAL A 1 137 ? 8.309 45.043 18.298 1.00 13.62 116 VAL A C 1
ATOM 1793 O O . VAL A 1 137 ? 9.469 44.994 17.883 1.00 16.96 116 VAL A O 1
ATOM 1806 N N . GLN A 1 138 ? 8.002 45.518 19.497 1.00 11.78 117 GLN A N 1
ATOM 1807 C CA . GLN A 1 138 ? 9.029 45.833 20.489 1.00 10.91 117 GLN A CA 1
ATOM 1808 C C . GLN A 1 138 ? 8.588 45.502 21.910 1.00 11.37 117 GLN A C 1
ATOM 1809 O O . GLN A 1 138 ? 7.594 46.004 22.436 1.00 12.66 117 GLN A O 1
ATOM 1823 N N . HIS A 1 139 ? 9.337 44.588 22.496 1.00 11.21 118 HIS A N 1
ATOM 1824 C CA . HIS A 1 139 ? 9.157 44.202 23.890 1.00 11.79 118 HIS A CA 1
ATOM 1825 C C . HIS A 1 139 ? 9.881 45.151 24.816 1.00 11.89 118 HIS A C 1
ATOM 1826 O O . HIS A 1 139 ? 11.073 45.451 24.624 1.00 14.38 118 HIS A O 1
ATOM 1839 N N . GLU A 1 140 ? 9.171 45.587 25.844 1.00 13.10 119 GLU A N 1
ATOM 1840 C CA . GLU A 1 140 ? 9.660 46.587 26.771 1.00 15.19 119 GLU A CA 1
ATOM 1841 C C . GLU A 1 140 ? 9.334 46.186 28.199 1.00 15.11 119 GLU A C 1
ATOM 1842 O O . GLU A 1 140 ? 8.536 45.288 28.447 1.00 15.28 119 GLU A O 1
ATOM 1854 N N . TRP A 1 141 ? 9.987 46.869 29.131 1.00 16.49 120 TRP A N 1
ATOM 1855 C CA . TRP A 1 141 ? 9.696 46.721 30.554 1.00 16.32 120 TRP A CA 1
ATOM 1856 C C . TRP A 1 141 ? 9.295 48.068 31.127 1.00 18.41 120 TRP A C 1
ATOM 1857 O O . TRP A 1 141 ? 10.115 48.974 31.221 1.00 19.36 120 TRP A O 1
ATOM 1878 N N . GLY A 1 142 ? 8.032 48.201 31.502 1.00 21.29 121 GLY A N 1
ATOM 1879 C CA . GLY A 1 142 ? 7.528 49.469 32.016 1.00 20.29 121 GLY A CA 1
ATOM 1880 C C . GLY A 1 142 ? 7.733 49.586 33.506 1.00 23.87 121 GLY A C 1
ATOM 1881 O O . GLY A 1 142 ? 7.750 48.591 34.231 1.00 24.48 121 GLY A O 1
ATOM 1885 N N . LYS A 1 143 ? 7.883 50.825 33.973 1.00 28.48 122 LYS A N 1
ATOM 1886 C CA . LYS A 1 143 ? 8.151 51.067 35.374 1.00 32.11 122 LYS A CA 1
ATOM 1887 C C . LYS A 1 143 ? 7.076 50.457 36.268 1.00 31.40 122 LYS A C 1
ATOM 1888 O O . LYS A 1 143 ? 7.376 49.888 37.315 1.00 40.02 122 LYS A O 1
ATOM 1907 N N . ASP A 1 144 ? 5.827 50.566 35.830 1.00 27.25 123 ASP A N 1
ATOM 1908 C CA . ASP A 1 144 ? 4.686 50.097 36.602 1.00 29.33 123 ASP A CA 1
ATOM 1909 C C . ASP A 1 144 ? 4.180 48.725 36.139 1.00 26.48 123 ASP A C 1
ATOM 1910 O O . ASP A 1 144 ? 3.917 47.852 36.961 1.00 32.92 123 ASP A O 1
ATOM 1919 N N . GLN A 1 145 ? 4.044 48.544 34.829 1.00 27.07 124 GLN A N 1
ATOM 1920 C CA . GLN A 1 145 ? 3.404 47.339 34.308 1.00 27.01 124 GLN A CA 1
ATOM 1921 C C . GLN A 1 145 ? 4.363 46.189 34.028 1.00 22.18 124 GLN A C 1
ATOM 1922 O O . GLN A 1 145 ? 3.919 45.066 33.847 1.00 23.25 124 GLN A O 1
ATOM 1936 N N . GLY A 1 146 ? 5.663 46.457 33.959 1.00 20.97 125 GLY A N 1
ATOM 1937 C CA . GLY A 1 146 ? 6.610 45.406 33.643 1.00 18.50 125 GLY A CA 1
ATOM 1938 C C . GLY A 1 146 ? 6.567 45.016 32.180 1.00 17.51 125 GLY A C 1
ATOM 1939 O O . GLY A 1 146 ? 6.397 45.881 31.318 1.00 18.61 125 GLY A O 1
ATOM 1943 N N . TRP A 1 147 ? 6.710 43.727 31.882 1.00 16.17 126 TRP A N 1
ATOM 1944 C CA . TRP A 1 147 ? 6.800 43.292 30.491 1.00 15.32 126 TRP A CA 1
ATOM 1945 C C . TRP A 1 147 ? 5.521 43.658 29.734 1.00 14.09 126 TRP A C 1
ATOM 1946 O O . TRP A 1 147 ? 4.413 43.448 30.217 1.00 15.16 126 TRP A O 1
ATOM 1967 N N . HIS A 1 148 ? 5.702 44.152 28.518 1.00 12.94 127 HIS A N 1
ATOM 1968 C CA . HIS A 1 148 ? 4.618 44.341 27.562 1.00 13.30 127 HIS A CA 1
ATOM 1969 C C . HIS A 1 148 ? 5.219 44.434 26.194 1.00 14.33 127 HIS A C 1
ATOM 1970 O O . HIS A 1 148 ? 6.419 44.641 26.050 1.00 14.81 127 HIS A O 1
ATOM 1983 N N . CYS A 1 149 ? 4.391 44.289 25.182 1.00 12.47 128 CYS A N 1
ATOM 1984 C CA . CYS A 1 149 ? 4.894 44.260 23.822 1.00 12.73 128 CYS A CA 1
ATOM 1985 C C . CYS A 1 149 ? 4.075 45.192 22.949 1.00 11.56 128 CYS A C 1
ATOM 1986 O O . CYS A 1 149 ? 2.871 45.007 22.765 1.00 13.14 128 CYS A O 1
ATOM 1994 N N . HIS A 1 150 ? 4.753 46.184 22.396 1.00 11.92 129 HIS A N 1
ATOM 1995 C CA . HIS A 1 150 ? 4.150 47.100 21.429 1.00 13.21 129 HIS A CA 1
ATOM 1996 C C . HIS A 1 150 ? 4.132 46.475 20.049 1.00 12.55 129 HIS A C 1
ATOM 1997 O O . HIS A 1 150 ? 5.124 45.887 19.615 1.00 14.11 129 HIS A O 1
ATOM 2010 N N . VAL A 1 151 ? 3.003 46.600 19.364 1.00 12.05 130 VAL A N 1
ATOM 2011 C CA . VAL A 1 151 ? 2.861 46.192 17.980 1.00 12.37 130 VAL A CA 1
ATOM 2012 C C . VAL A 1 151 ? 2.269 47.340 17.178 1.00 11.34 130 VAL A C 1
ATOM 2013 O O . VAL A 1 151 ? 1.204 47.844 17.516 1.00 13.21 130 VAL A O 1
ATOM 2026 N N . LEU A 1 152 ? 2.956 47.711 16.103 1.00 12.32 131 LEU A N 1
ATOM 2027 C CA . LEU A 1 152 ? 2.415 48.577 15.071 1.00 12.16 131 LEU A CA 1
ATOM 2028 C C . LEU A 1 152 ? 2.134 47.713 13.853 1.00 11.63 131 LEU A C 1
ATOM 2029 O O . LEU A 1 152 ? 2.994 46.927 13.444 1.00 13.29 131 LEU A O 1
ATOM 2045 N N . ILE A 1 153 ? 0.953 47.847 13.280 1.00 13.54 132 ILE A N 1
ATOM 2046 C CA . ILE A 1 153 ? 0.603 47.041 12.125 1.00 13.41 132 ILE A CA 1
ATOM 2047 C C . ILE A 1 153 ? -0.398 47.767 11.230 1.00 15.89 132 ILE A C 1
ATOM 2048 O O . ILE A 1 153 ? -1.382 48.330 11.696 1.00 15.30 132 ILE A O 1
ATOM 2064 N N . GLY A 1 154 ? -0.177 47.700 9.932 1.00 16.44 133 GLY A N 1
ATOM 2065 C CA . GLY A 1 154 ? -1.118 48.240 8.981 1.00 17.17 133 GLY A CA 1
ATOM 2066 C C . GLY A 1 154 ? -0.758 47.861 7.565 1.00 16.66 133 GLY A C 1
ATOM 2067 O O . GLY A 1 154 ? 0.149 47.067 7.341 1.00 16.91 133 GLY A O 1
ATOM 2071 N N . GLY A 1 155 ? -1.497 48.402 6.614 1.00 16.44 134 GLY A N 1
ATOM 2072 C CA . GLY A 1 155 ? -1.294 48.096 5.204 1.00 18.62 134 GLY A CA 1
ATOM 2073 C C . GLY A 1 155 ? -2.476 48.518 4.354 1.00 22.52 134 GLY A C 1
ATOM 2074 O O . GLY A 1 155 ? -3.434 49.084 4.858 1.00 23.17 134 GLY A O 1
ATOM 2078 N N . LYS A 1 156 ? -2.431 48.227 3.059 1.00 34.56 135 LYS A N 1
ATOM 2079 C CA . LYS A 1 156 ? -3.527 48.621 2.166 1.00 41.20 135 LYS A CA 1
ATOM 2080 C C . LYS A 1 156 ? -4.893 47.989 2.509 1.00 31.42 135 LYS A C 1
ATOM 2081 O O . LYS A 1 156 ? -5.935 48.574 2.230 1.00 40.58 135 LYS A O 1
ATOM 2100 N N . ASP A 1 157 ? -4.900 46.805 3.116 1.00 30.17 136 ASP A N 1
ATOM 2101 C CA . ASP A 1 157 ? -6.159 46.136 3.431 1.00 62.44 136 ASP A CA 1
ATOM 2102 C C . ASP A 1 157 ? -6.741 46.619 4.767 1.00 65.62 136 ASP A C 1
ATOM 2103 O O . ASP A 1 157 ? -7.672 46.010 5.292 1.00 60.38 136 ASP A O 1
ATOM 2112 N N . PHE A 1 158 ? -6.195 47.711 5.306 1.00 37.90 137 PHE A N 1
ATOM 2113 C CA . PHE A 1 158 ? -6.575 48.195 6.633 1.00 29.32 137 PHE A CA 1
ATOM 2114 C C . PHE A 1 158 ? -7.305 49.545 6.576 1.00 32.07 137 PHE A C 1
ATOM 2115 O O . PHE A 1 158 ? -6.971 50.412 5.773 1.00 36.36 137 PHE A O 1
ATOM 2132 N N . SER A 1 159 ? -8.287 49.711 7.458 1.00 26.97 138 SER A N 1
ATOM 2133 C CA . SER A 1 159 ? -8.934 50.992 7.691 1.00 29.52 138 SER A CA 1
ATOM 2134 C C . SER A 1 159 ? -9.161 51.221 9.191 1.00 23.55 138 SER A C 1
ATOM 2135 O O . SER A 1 159 ? -9.337 50.277 9.970 1.00 23.99 138 SER A O 1
ATOM 2143 N N . GLN A 1 160 ? -9.182 52.487 9.583 1.00 24.16 139 GLN A N 1
ATOM 2144 C CA . GLN A 1 160 ? -9.289 52.869 10.990 1.00 23.34 139 GLN A CA 1
ATOM 2145 C C . GLN A 1 160 ? -10.497 52.250 11.700 1.00 21.40 139 GLN A C 1
ATOM 2146 O O . GLN A 1 160 ? -10.398 51.813 12.860 1.00 20.87 139 GLN A O 1
ATOM 2160 N N . ALA A 1 161 ? -11.629 52.206 11.004 1.00 23.62 140 ALA A N 1
ATOM 2161 C CA . ALA A 1 161 ? -12.864 51.667 11.562 1.00 25.62 140 ALA A CA 1
ATOM 2162 C C . ALA A 1 161 ? -12.749 50.205 11.999 1.00 24.68 140 ALA A C 1
ATOM 2163 O O . ALA A 1 161 ? -13.603 49.724 12.737 1.00 28.39 140 ALA A O 1
ATOM 2170 N N . GLN A 1 162 ? -11.717 49.506 11.531 1.00 21.03 141 GLN A N 1
ATOM 2171 C CA . GLN A 1 162 ? -11.547 48.084 11.831 1.00 20.55 141 GLN A CA 1
ATOM 2172 C C . GLN A 1 162 ? -10.758 47.862 13.114 1.00 18.70 141 GLN A C 1
ATOM 2173 O O . GLN A 1 162 ? -10.555 46.722 13.535 1.00 18.34 141 GLN A O 1
ATOM 2187 N N . GLY A 1 163 ? -10.276 48.934 13.729 1.00 18.05 142 GLY A N 1
ATOM 2188 C CA . GLY A 1 163 ? -9.446 48.805 14.912 1.00 17.11 142 GLY A CA 1
ATOM 2189 C C . GLY A 1 163 ? -10.052 48.017 16.061 1.00 15.74 142 GLY A C 1
ATOM 2190 O O . GLY A 1 163 ? -9.380 47.174 16.675 1.00 16.72 142 GLY A O 1
ATOM 2194 N N . LYS A 1 164 ? -11.292 48.322 16.402 1.00 18.57 143 LYS A N 1
ATOM 2195 C CA . LYS A 1 164 ? -11.969 47.666 17.507 1.00 21.22 143 LYS A CA 1
ATOM 2196 C C . LYS A 1 164 ? -12.061 46.160 17.257 1.00 19.34 143 LYS A C 1
ATOM 2197 O O . LYS A 1 164 ? -11.801 45.357 18.173 1.00 17.42 143 LYS A O 1
ATOM 2216 N N . TRP A 1 165 ? -12.447 45.790 16.032 1.00 19.51 144 TRP A N 1
ATOM 2217 C CA . TRP A 1 165 ? -12.530 44.383 15.656 1.00 18.92 144 TRP A CA 1
ATOM 2218 C C . TRP A 1 165 ? -11.161 43.725 15.778 1.00 18.60 144 TRP A C 1
ATOM 2219 O O . TRP A 1 165 ? -11.033 42.624 16.322 1.00 16.26 144 TRP A O 1
ATOM 2240 N N . TRP A 1 166 ? -10.121 44.393 15.298 1.00 14.83 145 TRP A N 1
ATOM 2241 C CA . TRP A 1 166 ? -8.776 43.841 15.392 1.00 15.66 145 TRP A CA 1
ATOM 2242 C C . TRP A 1 166 ? -8.376 43.617 16.845 1.00 14.63 145 TRP A C 1
ATOM 2243 O O . TRP A 1 166 ? -7.815 42.569 17.198 1.00 13.37 145 TRP A O 1
ATOM 2264 N N . ARG A 1 167 ? -8.632 44.596 17.705 1.00 13.61 146 ARG A N 1
ATOM 2265 C CA . ARG A 1 167 ? -8.257 44.465 19.107 1.00 13.49 146 ARG A CA 1
ATOM 2266 C C . ARG A 1 167 ? -8.961 43.248 19.721 1.00 13.99 146 ARG A C 1
ATOM 2267 O O . ARG A 1 167 ? -8.327 42.457 20.425 1.00 13.83 146 ARG A O 1
ATOM 2288 N N . ARG A 1 168 ? -10.247 43.134 19.463 1.00 14.54 147 ARG A N 1
ATOM 2289 C CA . ARG A 1 168 ? -11.050 42.031 20.011 1.00 16.64 147 ARG A CA 1
ATOM 2290 C C . ARG A 1 168 ? -10.533 40.685 19.507 1.00 15.44 147 ARG A C 1
ATOM 2291 O O . ARG A 1 168 ? -10.337 39.765 20.305 1.00 15.60 147 ARG A O 1
ATOM 2312 N N . GLN A 1 169 ? -10.298 40.571 18.207 1.00 15.33 148 GLN A N 1
ATOM 2313 C CA . GLN A 1 169 ? -9.799 39.309 17.656 1.00 15.13 148 GLN A CA 1
ATOM 2314 C C . GLN A 1 169 ? -8.433 38.978 18.225 1.00 17.09 148 GLN A C 1
ATOM 2315 O O . GLN A 1 169 ? -8.160 37.843 18.606 1.00 16.02 148 GLN A O 1
ATOM 2329 N N . LEU A 1 170 ? -7.549 39.962 18.292 1.00 13.72 149 LEU A N 1
ATOM 2330 C CA . LEU A 1 170 ? -6.220 39.710 18.821 1.00 12.91 149 LEU A CA 1
ATOM 2331 C C . LEU A 1 170 ? -6.319 39.237 20.259 1.00 13.50 149 LEU A C 1
ATOM 2332 O O . LEU A 1 170 ? -5.558 38.374 20.694 1.00 12.90 149 LEU A O 1
ATOM 2348 N N . ASN A 1 171 ? -7.218 39.829 21.026 1.00 14.11 150 ASN A N 1
ATOM 2349 C CA . ASN A 1 171 ? -7.336 39.456 22.424 1.00 13.09 150 ASN A CA 1
ATOM 2350 C C . ASN A 1 171 ? -7.906 38.041 22.564 1.00 13.51 150 ASN A C 1
ATOM 2351 O O . ASN A 1 171 ? -7.551 37.359 23.532 1.00 14.36 150 ASN A O 1
ATOM 2362 N N . VAL A 1 172 ? -8.774 37.625 21.645 1.00 13.48 151 VAL A N 1
ATOM 2363 C CA . VAL A 1 172 ? -9.243 36.233 21.644 1.00 15.93 151 VAL A CA 1
ATOM 2364 C C . VAL A 1 172 ? -8.053 35.308 21.492 1.00 14.29 151 VAL A C 1
ATOM 2365 O O . VAL A 1 172 ? -7.832 34.406 22.323 1.00 13.60 151 VAL A O 1
ATOM 2378 N N . TYR A 1 173 ? -7.257 35.516 20.463 1.00 13.69 152 TYR A N 1
ATOM 2379 C CA . TYR A 1 173 ? -6.115 34.631 20.237 1.00 16.27 152 TYR A CA 1
ATOM 2380 C C . TYR A 1 173 ? -5.068 34.705 21.318 1.00 12.73 152 TYR A C 1
ATOM 2381 O O . TYR A 1 173 ? -4.503 33.683 21.717 1.00 12.42 152 TYR A O 1
ATOM 2399 N N . TRP A 1 174 ? -4.833 35.893 21.854 1.00 12.13 153 TRP A N 1
ATOM 2400 C CA . TRP A 1 174 ? -3.818 36.086 22.880 1.00 11.72 153 TRP A CA 1
ATOM 2401 C C . TRP A 1 174 ? -4.220 35.356 24.149 1.00 12.26 153 TRP A C 1
ATOM 2402 O O . TRP A 1 174 ? -3.406 34.644 24.755 1.00 12.14 153 TRP A O 1
ATOM 2423 N N . SER A 1 175 ? -5.471 35.530 24.561 1.00 11.98 154 SER A N 1
ATOM 2424 C CA . SER A 1 175 ? -5.930 34.834 25.747 1.00 12.33 154 SER A CA 1
ATOM 2425 C C . SER A 1 175 ? -5.896 33.319 25.555 1.00 12.09 154 SER A C 1
ATOM 2426 O O . SER A 1 175 ? -5.518 32.596 26.480 1.00 12.04 154 SER A O 1
ATOM 2434 N N . ARG A 1 176 ? -6.280 32.844 24.377 1.00 13.65 155 ARG A N 1
ATOM 2435 C CA . ARG A 1 176 ? -6.267 31.406 24.106 1.00 12.56 155 ARG A CA 1
ATOM 2436 C C . ARG A 1 176 ? -4.851 30.858 24.210 1.00 14.79 155 ARG A C 1
ATOM 2437 O O . ARG A 1 176 ? -4.618 29.807 24.832 1.00 14.27 155 ARG A O 1
ATOM 2458 N N . TRP A 1 177 ? -3.903 31.541 23.594 1.00 13.11 156 TRP A N 1
ATOM 2459 C CA . TRP A 1 177 ? -2.530 31.064 23.614 1.00 12.15 156 TRP A CA 1
ATOM 2460 C C . TRP A 1 177 ? -1.917 31.150 24.992 1.00 14.25 156 TRP A C 1
ATOM 2461 O O . TRP A 1 177 ? -1.190 30.257 25.413 1.00 14.72 156 TRP A O 1
ATOM 2482 N N . LEU A 1 178 ? -2.194 32.223 25.721 1.00 12.96 157 LEU A N 1
ATOM 2483 C CA . LEU A 1 178 ? -1.673 32.322 27.069 1.00 13.24 157 LEU A CA 1
ATOM 2484 C C . LEU A 1 178 ? -2.144 31.168 27.949 1.00 14.45 157 LEU A C 1
ATOM 2485 O O . LEU A 1 178 ? -1.370 30.594 28.690 1.00 13.46 157 LEU A O 1
ATOM 2501 N N . VAL A 1 179 ? -3.415 30.801 27.879 1.00 13.93 158 VAL A N 1
ATOM 2502 C CA . VAL A 1 179 ? -3.895 29.717 28.706 1.00 14.24 158 VAL A CA 1
ATOM 2503 C C . VAL A 1 179 ? -3.231 28.411 28.278 1.00 14.99 158 VAL A C 1
ATOM 2504 O O . VAL A 1 179 ? -2.965 27.582 29.121 1.00 18.59 158 VAL A O 1
ATOM 2517 N N . THR A 1 180 ? -2.909 28.275 27.000 1.00 13.07 159 THR A N 1
ATOM 2518 C CA . THR A 1 180 ? -2.248 27.052 26.508 1.00 13.90 159 THR A CA 1
ATOM 2519 C C . THR A 1 180 ? -0.785 27.005 26.948 1.00 14.36 159 THR A C 1
ATOM 2520 O O . THR A 1 180 ? -0.289 25.931 27.309 1.00 17.34 159 THR A O 1
ATOM 2531 N N . ALA A 1 181 ? -0.125 28.157 26.972 1.00 13.72 160 ALA A N 1
ATOM 2532 C CA . ALA A 1 181 ? 1.288 28.266 27.346 1.00 11.85 160 ALA A CA 1
ATOM 2533 C C . ALA A 1 181 ? 1.559 28.326 28.856 1.00 15.34 160 ALA A C 1
ATOM 2534 O O . ALA A 1 181 ? 2.708 28.234 29.289 1.00 15.26 160 ALA A O 1
ATOM 2541 N N . CYS A 1 182 ? 0.523 28.531 29.656 1.00 13.83 161 CYS A N 1
ATOM 2542 C CA . CYS A 1 182 ? 0.703 28.729 31.087 1.00 14.93 161 CYS A CA 1
ATOM 2543 C C . CYS A 1 182 ? 1.369 27.496 31.700 1.00 14.84 161 CYS A C 1
ATOM 2544 O O . CYS A 1 182 ? 0.914 26.378 31.495 1.00 16.63 161 CYS A O 1
ATOM 2552 N N . ASN A 1 183 ? 2.434 27.713 32.478 1.00 15.32 162 ASN A N 1
ATOM 2553 C CA . ASN A 1 183 ? 3.173 26.627 33.086 1.00 17.05 162 ASN A CA 1
ATOM 2554 C C . ASN A 1 183 ? 2.712 26.280 34.495 1.00 19.93 162 ASN A C 1
ATOM 2555 O O . ASN A 1 183 ? 3.219 25.339 35.108 1.00 22.40 162 ASN A O 1
ATOM 2566 N N . VAL A 1 184 ? 1.748 27.042 35.011 1.00 18.17 163 VAL A N 1
ATOM 2567 C CA . VAL A 1 184 ? 1.180 26.734 36.321 1.00 18.93 163 VAL A CA 1
ATOM 2568 C C . VAL A 1 184 ? 0.143 25.636 36.126 1.00 19.94 163 VAL A C 1
ATOM 2569 O O . VAL A 1 184 ? -0.647 25.699 35.180 1.00 21.76 163 VAL A O 1
ATOM 2582 N N . GLN A 1 185 ? 0.169 24.621 36.975 1.00 22.05 164 GLN A N 1
ATOM 2583 C CA . GLN A 1 185 ? -0.814 23.543 36.893 1.00 21.16 164 GLN A CA 1
ATOM 2584 C C . GLN A 1 185 ? -2.167 24.116 37.298 1.00 24.06 164 GLN A C 1
ATOM 2585 O O . GLN A 1 185 ? -2.342 24.589 38.421 1.00 24.17 164 GLN A O 1
ATOM 2599 N N . LEU A 1 186 ? -3.111 24.088 36.367 1.00 21.45 165 LEU A N 1
ATOM 2600 C CA . LEU A 1 186 ? -4.436 24.674 36.558 1.00 19.79 165 LEU A CA 1
ATOM 2601 C C . LEU A 1 186 ? -5.503 23.614 36.358 1.00 21.93 165 LEU A C 1
ATOM 2602 O O . LEU A 1 186 ? -5.374 22.755 35.490 1.00 23.49 165 LEU A O 1
ATOM 2618 N N . THR A 1 187 ? -6.553 23.698 37.154 1.00 19.89 166 THR A N 1
ATOM 2619 C CA . THR A 1 187 ? -7.766 22.920 36.920 1.00 20.03 166 THR A CA 1
ATOM 2620 C C . THR A 1 187 ? -8.495 23.489 35.698 1.00 19.72 166 THR A C 1
ATOM 2621 O O . THR A 1 187 ? -8.259 24.614 35.265 1.00 18.90 166 THR A O 1
ATOM 2632 N N . PRO A 1 188 ? -9.433 22.716 35.145 1.00 22.22 167 PRO A N 1
ATOM 2633 C CA . PRO A 1 188 ? -10.189 23.302 34.039 1.00 18.07 167 PRO A CA 1
ATOM 2634 C C . PRO A 1 188 ? -10.925 24.599 34.416 1.00 18.60 167 PRO A C 1
ATOM 2635 O O . PRO A 1 188 ? -10.897 25.519 33.625 1.00 19.95 167 PRO A O 1
ATOM 2646 N N . ALA A 1 189 ? -11.522 24.672 35.604 1.00 21.48 168 ALA A N 1
ATOM 2647 C CA . ALA A 1 189 ? -12.221 25.886 36.032 1.00 23.08 168 ALA A CA 1
ATOM 2648 C C . ALA A 1 189 ? -11.268 27.069 36.113 1.00 20.32 168 ALA A C 1
ATOM 2649 O O . ALA A 1 189 ? -11.608 28.177 35.726 1.00 21.25 168 ALA A O 1
ATOM 2656 N N . GLU A 1 190 ? -10.058 26.817 36.601 1.00 19.61 169 GLU A N 1
ATOM 2657 C CA . GLU A 1 190 ? -9.040 27.856 36.664 1.00 20.45 169 GLU A CA 1
ATOM 2658 C C . GLU A 1 190 ? -8.580 28.318 35.284 1.00 18.93 169 GLU A C 1
ATOM 2659 O O . GLU A 1 190 ? -8.365 29.497 35.051 1.00 18.11 169 GLU A O 1
ATOM 2671 N N . ARG A 1 191 ? -8.402 27.386 34.363 1.00 17.52 170 ARG A N 1
ATOM 2672 C CA . ARG A 1 191 ? -8.042 27.756 33.015 1.00 16.52 170 ARG A CA 1
ATOM 2673 C C . ARG A 1 191 ? -9.077 28.650 32.352 1.00 17.52 170 ARG A C 1
ATOM 2674 O O . ARG A 1 191 ? -8.751 29.650 31.721 1.00 18.07 170 ARG A O 1
ATOM 2695 N N . ILE A 1 192 ? -10.342 28.268 32.494 1.00 20.39 171 ILE A N 1
ATOM 2696 C CA . ILE A 1 192 ? -11.446 29.061 31.957 1.00 19.04 171 ILE A CA 1
ATOM 2697 C C . ILE A 1 192 ? -11.510 30.443 32.598 1.00 20.69 171 ILE A C 1
ATOM 2698 O O . ILE A 1 192 ? -11.751 31.434 31.926 1.00 22.81 171 ILE A O 1
ATOM 2714 N N . LYS A 1 193 ? -11.274 30.506 33.902 1.00 19.31 172 LYS A N 1
ATOM 2715 C CA . LYS A 1 193 ? -11.278 31.770 34.602 1.00 20.72 172 LYS A CA 1
ATOM 2716 C C . LYS A 1 193 ? -10.145 32.665 34.083 1.00 19.74 172 LYS A C 1
ATOM 2717 O O . LYS A 1 193 ? -10.338 33.860 33.866 1.00 18.84 172 LYS A O 1
ATOM 2736 N N . LEU A 1 194 ? -8.965 32.088 33.867 1.00 16.39 173 LEU A N 1
ATOM 2737 C CA . LEU A 1 194 ? -7.838 32.835 33.371 1.00 15.32 173 LEU A CA 1
ATOM 2738 C C . LEU A 1 194 ? -8.138 33.367 31.974 1.00 15.71 173 LEU A C 1
ATOM 2739 O O . LEU A 1 194 ? -7.847 34.513 31.660 1.00 16.47 173 LEU A O 1
ATOM 2755 N N . ARG A 1 195 ? -8.738 32.518 31.137 1.00 15.14 174 ARG A N 1
ATOM 2756 C CA . ARG A 1 195 ? -9.138 32.910 29.793 1.00 17.64 174 ARG A CA 1
ATOM 2757 C C . ARG A 1 195 ? -10.075 34.113 29.857 1.00 17.31 174 ARG A C 1
ATOM 2758 O O . ARG A 1 195 ? -9.894 35.086 29.127 1.00 19.22 174 ARG A O 1
ATOM 2779 N N . GLU A 1 196 ? -11.074 34.079 30.741 1.00 19.59 175 GLU A N 1
ATOM 2780 C CA . GLU A 1 196 ? -12.023 35.178 30.820 1.00 21.25 175 GLU A CA 1
ATOM 2781 C C . GLU A 1 196 ? -11.394 36.459 31.395 1.00 20.25 175 GLU A C 1
ATOM 2782 O O . GLU A 1 196 ? -11.705 37.559 30.936 1.00 22.50 175 GLU A O 1
ATOM 2794 N N . ILE A 1 197 ? -10.493 36.337 32.374 1.00 20.00 176 ILE A N 1
ATOM 2795 C CA . ILE A 1 197 ? -9.787 37.501 32.895 1.00 18.19 176 ILE A CA 1
ATOM 2796 C C . ILE A 1 197 ? -8.985 38.209 31.798 1.00 17.02 176 ILE A C 1
ATOM 2797 O O . ILE A 1 197 ? -9.032 39.439 31.663 1.00 18.71 176 ILE A O 1
ATOM 2813 N N . ALA A 1 198 ? -8.260 37.431 31.002 1.00 15.46 177 ALA A N 1
ATOM 2814 C CA . ALA A 1 198 ? -7.396 38.018 29.987 1.00 17.25 177 ALA A CA 1
ATOM 2815 C C . ALA A 1 198 ? -8.229 38.735 28.917 1.00 20.39 177 ALA A C 1
ATOM 2816 O O . ALA A 1 198 ? -7.758 39.686 28.298 1.00 18.98 177 ALA A O 1
ATOM 2823 N N . GLU A 1 199 ? -9.442 38.243 28.678 1.00 20.61 178 GLU A N 1
ATOM 2824 C CA . GLU A 1 199 ? -10.364 38.866 27.723 1.00 21.52 178 GLU A CA 1
ATOM 2825 C C . GLU A 1 199 ? -11.059 40.068 28.348 1.00 24.04 178 GLU A C 1
ATOM 2826 O O . GLU A 1 199 ? -11.045 41.172 27.791 1.00 23.26 178 GLU A O 1
ATOM 2838 N N . ASP A 1 200 ? -11.657 39.874 29.517 1.00 24.42 179 ASP A N 1
ATOM 2839 C CA . ASP A 1 200 ? -12.468 40.916 30.136 1.00 22.20 179 ASP A CA 1
ATOM 2840 C C . ASP A 1 200 ? -11.651 42.137 30.532 1.00 24.05 179 ASP A C 1
ATOM 2841 O O . ASP A 1 200 ? -12.130 43.257 30.457 1.00 25.05 179 ASP A O 1
ATOM 2850 N N . ASN A 1 201 ? -10.408 41.910 30.942 1.00 20.11 180 ASN A N 1
ATOM 2851 C CA . ASN A 1 201 ? -9.498 42.961 31.345 1.00 21.24 180 ASN A CA 1
ATOM 2852 C C . ASN A 1 201 ? -8.574 43.449 30.220 1.00 18.29 180 ASN A C 1
ATOM 2853 O O . ASN A 1 201 ? -7.620 44.183 30.468 1.00 19.94 180 ASN A O 1
ATOM 2864 N N . GLU A 1 202 ? -8.891 43.034 29.000 1.00 20.05 181 GLU A N 1
ATOM 2865 C CA . GLU A 1 202 ? -8.269 43.593 27.795 1.00 19.02 181 GLU A CA 1
ATOM 2866 C C . GLU A 1 202 ? -6.746 43.564 27.849 1.00 16.38 181 GLU A C 1
ATOM 2867 O O . GLU A 1 202 ? -6.055 44.578 27.859 1.00 18.33 181 GLU A O 1
ATOM 2879 N N . TRP A 1 203 ? -6.205 42.346 27.859 1.00 14.49 182 TRP A N 1
ATOM 2880 C CA . TRP A 1 203 ? -4.763 42.162 27.839 1.00 13.21 182 TRP A CA 1
ATOM 2881 C C . TRP A 1 203 ? -4.154 42.439 26.449 1.00 15.01 182 TRP A C 1
ATOM 2882 O O . TRP A 1 203 ? -2.947 42.306 26.275 1.00 14.49 182 TRP A O 1
ATOM 2903 N N . VAL A 1 204 ? -4.991 42.784 25.468 1.00 13.22 183 VAL A N 1
ATOM 2904 C CA . VAL A 1 204 ? -4.534 43.497 24.294 1.00 11.26 183 VAL A CA 1
ATOM 2905 C C . VAL A 1 204 ? -5.250 44.827 24.278 1.00 12.11 183 VAL A C 1
ATOM 2906 O O . VAL A 1 204 ? -6.476 44.883 24.329 1.00 13.86 183 VAL A O 1
ATOM 2919 N N . THR A 1 205 ? -4.464 45.895 24.232 1.00 12.80 184 THR A N 1
ATOM 2920 C CA . THR A 1 205 ? -5.012 47.252 24.142 1.00 12.49 184 THR A CA 1
ATOM 2921 C C . THR A 1 205 ? -4.759 47.860 22.778 1.00 13.33 184 THR A C 1
ATOM 2922 O O . THR A 1 205 ? -3.827 47.467 22.060 1.00 13.62 184 THR A O 1
ATOM 2933 N N . LEU A 1 206 ? -5.618 48.825 22.449 1.00 13.85 185 LEU A N 1
ATOM 2934 C CA . LEU A 1 206 ? -5.605 49.547 21.191 1.00 12.95 185 LEU A CA 1
ATOM 2935 C C . LEU A 1 206 ? -5.526 51.051 21.501 1.00 13.72 185 LEU A C 1
ATOM 2936 O O . LEU A 1 206 ? -6.302 51.570 22.295 1.00 15.02 185 LEU A O 1
ATOM 2952 N N . LEU A 1 207 ? -4.583 51.737 20.860 1.00 14.69 186 LEU A N 1
ATOM 2953 C CA . LEU A 1 207 ? -4.463 53.171 21.037 1.00 15.09 186 LEU A CA 1
ATOM 2954 C C . LEU A 1 207 ? -5.691 53.893 20.479 1.00 14.77 186 LEU A C 1
ATOM 2955 O O . LEU A 1 207 ? -6.078 53.683 19.315 1.00 15.72 186 LEU A O 1
ATOM 2971 N N . THR A 1 208 ? -6.283 54.744 21.312 1.00 14.65 187 THR A N 1
ATOM 2972 C CA . THR A 1 208 ? -7.409 55.585 20.925 1.00 15.72 187 THR A CA 1
ATOM 2973 C C . THR A 1 208 ? -7.095 57.025 21.289 1.00 20.82 187 THR A C 1
ATOM 2974 O O . THR A 1 208 ? -6.170 57.304 22.046 1.00 21.62 187 THR A O 1
ATOM 2985 N N . TYR A 1 209 ? -7.823 57.958 20.705 1.00 18.60 188 TYR A N 1
ATOM 2986 C CA . TYR A 1 209 ? -7.748 59.316 21.183 1.00 18.87 188 TYR A CA 1
ATOM 2987 C C . TYR A 1 209 ? -8.273 59.370 22.603 1.00 22.01 188 TYR A C 1
ATOM 2988 O O . TYR A 1 209 ? -9.184 58.624 22.976 1.00 23.89 188 TYR A O 1
ATOM 3006 N N . LYS A 1 210 ? -7.737 60.311 23.379 1.00 22.38 189 LYS A N 1
ATOM 3007 C CA . LYS A 1 210 ? -8.224 60.538 24.737 1.00 25.01 189 LYS A CA 1
ATOM 3008 C C . LYS A 1 210 ? -9.714 60.838 24.729 1.00 25.18 189 LYS A C 1
ATOM 3009 O O . LYS A 1 210 ? -10.190 61.586 23.872 1.00 27.39 189 LYS A O 1
ATOM 3028 N N . HIS A 1 211 ? -10.444 60.289 25.700 1.00 27.07 190 HIS A N 1
ATOM 3029 C CA . HIS A 1 211 ? -11.899 60.422 25.736 1.00 28.37 190 HIS A CA 1
ATOM 3030 C C . HIS A 1 211 ? -12.480 60.240 27.148 1.00 33.05 190 HIS A C 1
ATOM 3031 O O . HIS A 1 211 ? -11.830 59.688 28.034 1.00 46.80 190 HIS A O 1
ATOM 3044 N N . LYS A 1 212 ? -13.713 60.683 27.335 1.00 40.51 191 LYS A N 1
ATOM 3045 C CA . LYS A 1 212 ? -14.415 60.476 28.592 1.00 73.07 191 LYS A CA 1
ATOM 3046 C C . LYS A 1 212 ? -14.932 59.042 28.609 1.00 80.17 191 LYS A C 1
ATOM 3047 O O . LYS A 1 212 ? -15.437 58.554 27.595 1.00 45.71 191 LYS A O 1
ATOM 3066 N N . GLN A 1 213 ? -14.794 58.387 29.763 1.00 90.33 192 GLN A N 1
ATOM 3067 C CA . GLN A 1 213 ? -15.188 56.988 29.971 1.00 96.14 192 GLN A CA 1
ATOM 3068 C C . GLN A 1 213 ? -16.485 56.605 29.243 1.00 112.55 192 GLN A C 1
ATOM 3069 O O . GLN A 1 213 ? -16.530 55.615 28.506 1.00 75.26 192 GLN A O 1
ATOM 3083 N N . THR A 1 214 ? -17.528 57.403 29.451 1.00 97.14 193 THR A N 1
ATOM 3084 C CA . THR A 1 214 ? -18.824 57.184 28.816 1.00 77.23 193 THR A CA 1
ATOM 3085 C C . THR A 1 214 ? -18.739 57.287 27.299 1.00 90.32 193 THR A C 1
ATOM 3086 O O . THR A 1 214 ? -19.395 56.533 26.579 1.00 84.83 193 THR A O 1
ATOM 3097 N N . LYS A 1 215 ? -17.922 58.220 26.823 1.00 72.70 194 LYS A N 1
ATOM 3098 C CA . LYS A 1 215 ? -17.992 58.668 25.438 1.00 41.26 194 LYS A CA 1
ATOM 3099 C C . LYS A 1 215 ? -17.363 57.711 24.428 1.00 35.26 194 LYS A C 1
ATOM 3100 O O . LYS A 1 215 ? -16.682 56.747 24.786 1.00 40.15 194 LYS A O 1
ATOM 3119 N N . LYS A 1 216 ? -17.618 57.993 23.155 1.00 35.85 195 LYS A N 1
ATOM 3120 C CA . LYS A 1 216 ? -17.063 57.195 22.084 1.00 30.95 195 LYS A CA 1
ATOM 3121 C C . LYS A 1 216 ? -15.532 57.193 22.154 1.00 32.51 195 LYS A C 1
ATOM 3122 O O . LYS A 1 216 ? -14.903 58.204 22.499 1.00 32.32 195 LYS A O 1
ATOM 3141 N N . ASP A 1 217 ? -14.940 56.057 21.829 1.00 25.85 196 ASP A N 1
ATOM 3142 C CA . ASP A 1 217 ? -13.483 55.960 21.724 1.00 24.01 196 ASP A CA 1
ATOM 3143 C C . ASP A 1 217 ? -13.069 55.652 20.293 1.00 36.81 196 ASP A C 1
ATOM 3144 O O . ASP A 1 217 ? -13.345 54.583 19.748 1.00 46.02 196 ASP A O 1
ATOM 3153 N N . TYR A 1 218 ? -12.378 56.615 19.706 1.00 20.41 197 TYR A N 1
ATOM 3154 C CA . TYR A 1 218 ? -11.944 56.556 18.324 1.00 19.85 197 TYR A CA 1
ATOM 3155 C C . TYR A 1 218 ? -10.545 55.995 18.250 1.00 19.19 197 TYR A C 1
ATOM 3156 O O . TYR A 1 218 ? -9.654 56.409 18.986 1.00 19.49 197 TYR A O 1
ATOM 3174 N N . THR A 1 219 ? -10.333 55.005 17.384 1.00 18.97 198 THR A N 1
ATOM 3175 C CA . THR A 1 219 ? -9.032 54.463 17.130 1.00 18.47 198 THR A CA 1
ATOM 3176 C C . THR A 1 219 ? -8.087 55.561 16.640 1.00 16.34 198 THR A C 1
ATOM 3177 O O . THR A 1 219 ? -8.449 56.358 15.796 1.00 18.67 198 THR A O 1
ATOM 3188 N N . LYS A 1 220 ? -6.879 55.577 17.200 1.00 17.60 199 LYS A N 1
ATOM 3189 C CA . LYS A 1 220 ? -5.869 56.562 16.838 1.00 16.55 199 LYS A CA 1
ATOM 3190 C C . LYS A 1 220 ? -4.748 55.892 16.074 1.00 17.05 199 LYS A C 1
ATOM 3191 O O . LYS A 1 220 ? -3.936 55.171 16.648 1.00 17.35 199 LYS A O 1
ATOM 3210 N N . CYS A 1 221 ? -4.723 56.108 14.767 1.00 19.10 200 CYS A N 1
ATOM 3211 C CA . CYS A 1 221 ? -3.619 55.618 13.976 1.00 16.67 200 CYS A CA 1
ATOM 3212 C C . CYS A 1 221 ? -2.351 56.372 14.311 1.00 17.72 200 CYS A C 1
ATOM 3213 O O . CYS A 1 221 ? -2.398 57.577 14.660 1.00 22.77 200 CYS A O 1
ATOM 3221 N N . VAL A 1 222 ? -1.234 55.675 14.168 1.00 17.83 201 VAL A N 1
ATOM 3222 C CA . VAL A 1 222 ? 0.079 56.300 14.273 1.00 17.30 201 VAL A CA 1
ATOM 3223 C C . VAL A 1 222 ? 0.817 56.169 12.946 1.00 19.32 201 VAL A C 1
ATOM 3224 O O . VAL A 1 222 ? 0.408 55.402 12.068 1.00 17.60 201 VAL A O 1
ATOM 3237 N N . LEU A 1 223 ? 1.856 56.987 12.773 1.00 18.90 202 LEU A N 1
ATOM 3238 C CA . LEU A 1 223 ? 2.646 56.967 11.549 1.00 18.46 202 LEU A CA 1
ATOM 3239 C C . LEU A 1 223 ? 3.841 56.060 11.786 1.00 16.32 202 LEU A C 1
ATOM 3240 O O . LEU A 1 223 ? 4.679 56.329 12.658 1.00 18.17 202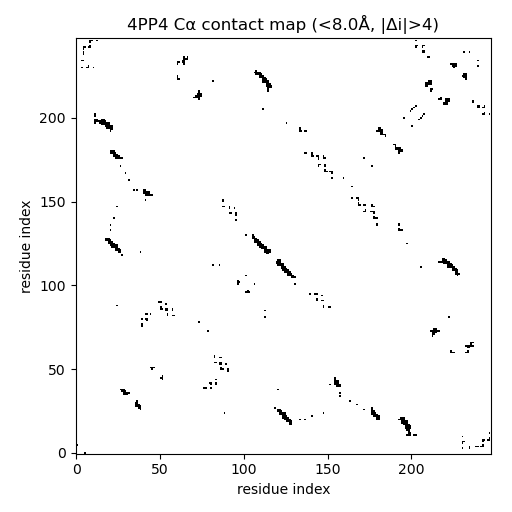 LEU A O 1
ATOM 3256 N N . PHE A 1 224 ? 3.885 54.982 11.015 1.00 15.69 203 PHE A N 1
ATOM 3257 C CA . PHE A 1 224 ? 4.786 53.844 11.224 1.00 15.96 203 PHE A CA 1
ATOM 3258 C C . PHE A 1 224 ? 6.269 54.200 11.348 1.00 15.26 203 PHE A C 1
ATOM 3259 O O . PHE A 1 224 ? 6.873 54.031 12.415 1.00 15.19 203 PHE A O 1
ATOM 3276 N N . GLY A 1 225 ? 6.837 54.726 10.269 1.00 15.65 204 GLY A N 1
ATOM 3277 C CA . GLY A 1 225 ? 8.262 55.000 10.236 1.00 14.44 204 GLY A CA 1
ATOM 3278 C C . GLY A 1 225 ? 8.630 56.040 11.275 1.00 15.82 204 GLY A C 1
ATOM 3279 O O . GLY A 1 225 ? 9.642 55.927 11.974 1.00 16.25 204 GLY A O 1
ATOM 3283 N N . ASN A 1 226 ? 7.807 57.075 11.398 1.00 16.75 205 ASN A N 1
ATOM 3284 C CA . ASN A 1 226 ? 8.095 58.146 12.337 1.00 15.48 205 ASN A CA 1
ATOM 3285 C C . ASN A 1 226 ? 8.071 57.668 13.795 1.00 17.63 205 ASN A C 1
ATOM 3286 O O . ASN A 1 226 ? 8.968 57.997 14.561 1.00 16.44 205 ASN A O 1
ATOM 3297 N N . MET A 1 227 ? 7.067 56.881 14.182 1.00 16.21 206 MET A N 1
ATOM 3298 C CA . MET A 1 227 ? 7.005 56.396 15.552 1.00 16.10 206 MET A CA 1
ATOM 3299 C C . MET A 1 227 ? 8.209 55.474 15.848 1.00 14.04 206 MET A C 1
ATOM 3300 O O . MET A 1 227 ? 8.734 55.461 16.957 1.00 15.19 206 MET A O 1
ATOM 3314 N N . ILE A 1 228 ? 8.622 54.685 14.869 1.00 13.94 207 ILE A N 1
ATOM 3315 C CA . ILE A 1 228 ? 9.749 53.786 15.088 1.00 14.32 207 ILE A CA 1
ATOM 3316 C C . ILE A 1 228 ? 11.046 54.588 15.275 1.00 15.83 207 ILE A C 1
ATOM 3317 O O . ILE A 1 228 ? 11.735 54.459 16.281 1.00 15.60 207 ILE A O 1
ATOM 3333 N N . ALA A 1 229 ? 11.337 55.483 14.340 1.00 14.44 208 ALA A N 1
ATOM 3334 C CA . ALA A 1 229 ? 12.584 56.225 14.377 1.00 16.06 208 ALA A CA 1
ATOM 3335 C C . ALA A 1 229 ? 12.682 57.204 15.531 1.00 16.41 208 ALA A C 1
ATOM 3336 O O . ALA A 1 229 ? 13.743 57.367 16.116 1.00 17.38 208 ALA A O 1
ATOM 3343 N N . TYR A 1 230 ? 11.581 57.866 15.857 1.00 15.18 209 TYR A N 1
ATOM 3344 C CA . TYR A 1 230 ? 11.647 58.971 16.796 1.00 14.69 209 TYR A CA 1
ATOM 3345 C C . TYR A 1 230 ? 11.222 58.562 18.190 1.00 15.02 209 TYR A C 1
ATOM 3346 O O . TYR A 1 230 ? 11.285 59.373 19.110 1.00 17.75 209 TYR A O 1
ATOM 3364 N N . TYR A 1 231 ? 10.780 57.323 18.355 1.00 14.71 210 TYR A N 1
ATOM 3365 C CA . TYR A 1 231 ? 10.382 56.865 19.670 1.00 14.57 210 TYR A CA 1
ATOM 3366 C C . TYR A 1 231 ? 10.902 55.451 19.994 1.00 14.32 210 TYR A C 1
ATOM 3367 O O . TYR A 1 231 ? 11.714 55.291 20.904 1.00 14.96 210 TYR A O 1
ATOM 3385 N N . PHE A 1 232 ? 10.478 54.423 19.271 1.00 13.81 211 PHE A N 1
ATOM 3386 C CA . PHE A 1 232 ? 10.848 53.073 19.688 1.00 12.70 211 PHE A CA 1
ATOM 3387 C C . PHE A 1 232 ? 12.358 52.845 19.627 1.00 14.78 211 PHE A C 1
ATOM 3388 O O . PHE A 1 232 ? 12.920 52.227 20.523 1.00 14.56 211 PHE A O 1
ATOM 3405 N N . LEU A 1 233 ? 13.025 53.402 18.626 1.00 13.16 212 LEU A N 1
ATOM 3406 C CA . LEU A 1 233 ? 14.476 53.238 18.488 1.00 13.94 212 LEU A CA 1
ATOM 3407 C C . LEU A 1 233 ? 15.301 54.110 19.430 1.00 15.72 212 LEU A C 1
ATOM 3408 O O . LEU A 1 233 ? 16.526 54.007 19.466 1.00 16.38 212 LEU A O 1
ATOM 3424 N N . THR A 1 234 ? 14.639 54.971 20.211 1.00 15.40 213 THR A N 1
ATOM 3425 C CA . THR A 1 234 ? 15.341 55.794 21.183 1.00 15.18 213 THR A CA 1
ATOM 3426 C C . THR A 1 234 ? 15.509 55.122 22.549 1.00 14.89 213 THR A C 1
ATOM 3427 O O . THR A 1 234 ? 16.217 55.646 23.415 1.00 18.81 213 THR A O 1
ATOM 3438 N N . LYS A 1 235 ? 14.873 53.967 22.748 1.00 15.64 214 LYS A N 1
ATOM 3439 C CA . LYS A 1 235 ? 14.889 53.332 24.053 1.00 17.04 214 LYS A CA 1
ATOM 3440 C C . LYS A 1 235 ? 16.254 52.723 24.388 1.00 19.36 214 LYS A C 1
ATOM 3441 O O . LYS A 1 235 ? 17.052 52.412 23.499 1.00 18.91 214 LYS A O 1
ATOM 3460 N N . LYS A 1 236 ? 16.508 52.584 25.682 1.00 19.02 215 LYS A N 1
ATOM 3461 C CA . LYS A 1 236 ? 17.735 51.952 26.182 1.00 21.04 215 LYS A CA 1
ATOM 3462 C C . LYS A 1 236 ? 17.537 50.439 26.282 1.00 21.83 215 LYS A C 1
ATOM 3463 O O . LYS A 1 236 ? 16.469 49.969 26.691 1.00 20.49 215 LYS A O 1
ATOM 3482 N N . LYS A 1 237 ? 18.552 49.682 25.867 1.00 18.24 216 LYS A N 1
ATOM 3483 C CA . LYS A 1 237 ? 18.510 48.220 25.876 1.00 20.02 216 LYS A CA 1
ATOM 3484 C C . LYS A 1 237 ? 18.644 47.705 27.298 1.00 18.85 216 LYS A C 1
ATOM 3485 O O . LYS A 1 237 ? 19.541 48.099 28.046 1.00 21.24 216 LYS A O 1
ATOM 3504 N N . ILE A 1 238 ? 17.718 46.835 27.658 1.00 18.11 217 ILE A N 1
ATOM 3505 C CA . ILE A 1 238 ? 17.793 46.094 28.909 1.00 19.74 217 ILE A CA 1
ATOM 3506 C C . ILE A 1 238 ? 18.974 45.117 28.883 1.00 21.68 217 ILE A C 1
ATOM 3507 O O . ILE A 1 238 ? 19.110 44.315 27.952 1.00 23.45 217 ILE A O 1
ATOM 3523 N N . SER A 1 239 ? 19.807 45.180 29.919 1.00 27.37 218 SER A N 1
ATOM 3524 C CA . SER A 1 239 ? 21.010 44.353 30.001 1.00 27.79 218 SER A CA 1
ATOM 3525 C C . SER A 1 239 ? 21.217 43.775 31.400 1.00 28.73 218 SER A C 1
ATOM 3526 O O . SER A 1 239 ? 22.279 43.231 31.697 1.00 34.48 218 SER A O 1
ATOM 3534 N N . THR A 1 240 ? 20.202 43.894 32.252 1.00 29.71 219 THR A N 1
ATOM 3535 C CA . THR A 1 240 ? 20.279 43.438 33.632 1.00 36.69 219 THR A CA 1
ATOM 3536 C C . THR A 1 240 ? 18.962 42.833 34.055 1.00 35.71 219 THR A C 1
ATOM 3537 O O . THR A 1 240 ? 17.927 43.048 33.417 1.00 35.62 219 THR A O 1
ATOM 3548 N N . SER A 1 241 ? 19.008 42.084 35.148 1.00 37.36 220 SER A N 1
ATOM 3549 C CA . SER A 1 241 ? 17.810 41.693 35.876 1.00 38.78 220 SER A CA 1
ATOM 3550 C C . SER A 1 241 ? 18.014 42.125 37.332 1.00 46.63 220 SER A C 1
ATOM 3551 O O . SER A 1 241 ? 19.037 41.795 37.928 1.00 51.28 220 SER A O 1
ATOM 3559 N N . PRO A 1 242 ? 17.070 42.902 37.897 1.00 41.40 221 PRO A N 1
ATOM 3560 C CA . PRO A 1 242 ? 15.853 43.411 37.254 1.00 37.81 221 PRO A CA 1
ATOM 3561 C C . PRO A 1 242 ? 16.145 44.379 36.104 1.00 30.45 221 PRO A C 1
ATOM 3562 O O . PRO A 1 242 ? 17.200 45.023 36.094 1.00 36.20 221 PRO A O 1
ATOM 3573 N N . PRO A 1 243 ? 15.231 44.452 35.122 1.00 34.61 222 PRO A N 1
ATOM 3574 C CA . PRO A 1 243 ? 15.384 45.346 33.973 1.00 30.27 222 PRO A CA 1
ATOM 3575 C C . PRO A 1 243 ? 15.287 46.812 34.349 1.00 57.67 222 PRO A C 1
ATOM 3576 O O . PRO A 1 243 ? 14.591 47.163 35.306 1.00 40.36 222 PRO A O 1
ATOM 3587 N N . ARG A 1 244 ? 15.978 47.655 33.590 1.00 33.55 223 ARG A N 1
ATOM 3588 C CA . ARG A 1 244 ? 15.866 49.093 33.764 1.00 29.50 223 ARG A CA 1
ATOM 3589 C C . ARG A 1 244 ? 14.495 49.532 33.298 1.00 34.93 223 ARG A C 1
ATOM 3590 O O . ARG A 1 244 ? 14.012 49.112 32.244 1.00 34.42 223 ARG A O 1
ATOM 3611 N N . ASP A 1 245 ? 13.850 50.380 34.081 1.00 37.65 224 ASP A N 1
ATOM 3612 C CA . ASP A 1 245 ? 12.517 50.816 33.725 1.00 31.84 224 ASP A CA 1
ATOM 3613 C C . ASP A 1 245 ? 12.558 51.550 32.399 1.00 24.85 224 ASP A C 1
ATOM 3614 O O . ASP A 1 245 ? 13.444 52.370 32.145 1.00 27.62 224 ASP A O 1
ATOM 3623 N N . GLY A 1 246 ? 11.622 51.192 31.528 1.00 24.28 225 GLY A N 1
ATOM 3624 C CA . GLY A 1 246 ? 11.467 51.869 30.257 1.00 21.13 225 GLY A CA 1
ATOM 3625 C C . GLY A 1 246 ? 12.334 51.305 29.148 1.00 23.10 225 GLY A C 1
ATOM 3626 O O . GLY A 1 246 ? 12.258 51.753 28.004 1.00 25.62 225 GLY A O 1
ATOM 3630 N N . GLY A 1 247 ? 13.117 50.281 29.457 1.00 20.14 226 GLY A N 1
ATOM 3631 C CA . GLY A 1 247 ? 14.020 49.740 28.461 1.00 18.60 226 GLY A CA 1
ATOM 3632 C C . GLY A 1 247 ? 13.330 48.781 27.497 1.00 18.35 226 GLY A C 1
ATOM 3633 O O . GLY A 1 247 ? 12.196 48.342 27.719 1.00 17.26 226 GLY A O 1
ATOM 3637 N N . TYR A 1 248 ? 14.035 48.432 26.421 1.00 16.71 227 TYR A N 1
ATOM 3638 C CA . TYR A 1 248 ? 13.547 47.425 25.481 1.00 13.68 227 TYR A CA 1
ATOM 3639 C C . TYR A 1 248 ? 14.380 46.148 25.581 1.00 13.53 227 TYR A C 1
ATOM 3640 O O . TYR A 1 248 ? 15.592 46.195 25.815 1.00 15.05 227 TYR A O 1
ATOM 3658 N N . PHE A 1 249 ? 13.709 45.011 25.382 1.00 14.55 228 PHE A N 1
ATOM 3659 C CA . PHE A 1 249 ? 14.371 43.709 25.308 1.00 16.17 228 PHE A CA 1
ATOM 3660 C C . PHE A 1 249 ? 14.786 43.331 23.900 1.00 17.73 228 PHE A C 1
ATOM 3661 O O . PHE A 1 249 ? 15.892 42.838 23.680 1.00 21.19 228 PHE A O 1
ATOM 3678 N N . LEU A 1 250 ? 13.878 43.522 22.967 1.00 15.22 229 LEU A N 1
ATOM 3679 C CA . LEU A 1 250 ? 13.906 42.861 21.687 1.00 18.35 229 LEU A CA 1
ATOM 3680 C C . LEU A 1 250 ? 12.942 43.581 20.751 1.00 14.81 229 LEU A C 1
ATOM 3681 O O . LEU A 1 250 ? 11.847 43.968 21.177 1.00 15.54 229 LEU A O 1
ATOM 3697 N N . SER A 1 251 ? 13.330 43.751 19.485 1.00 14.51 230 SER A N 1
ATOM 3698 C CA . SER A 1 251 ? 12.442 44.282 18.484 1.00 13.25 230 SER A CA 1
ATOM 3699 C C . SER A 1 251 ? 12.538 43.521 17.198 1.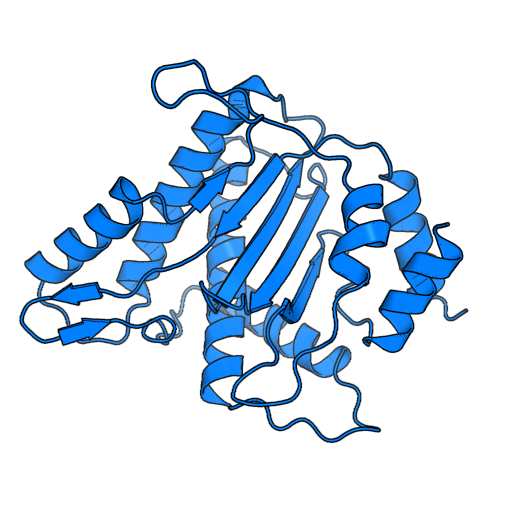00 15.43 230 SER A C 1
ATOM 3700 O O . SER A 1 251 ? 13.535 42.838 16.919 1.00 14.88 230 SER A O 1
ATOM 3708 N N . SER A 1 252 ? 11.519 43.664 16.371 1.00 12.82 231 SER A N 1
ATOM 3709 C CA . SER A 1 252 ? 11.568 43.088 15.043 1.00 12.02 231 SER A CA 1
ATOM 3710 C C . SER A 1 252 ? 10.577 43.782 14.143 1.00 13.71 231 SER A C 1
ATOM 3711 O O . SER A 1 252 ? 9.674 44.459 14.606 1.00 14.16 231 SER A O 1
ATOM 3719 N N . ASP A 1 253 ? 10.723 43.555 12.848 1.00 14.29 232 ASP A N 1
ATOM 3720 C CA . ASP A 1 253 ? 9.772 44.089 11.893 1.00 13.98 232 ASP A CA 1
ATOM 3721 C C . ASP A 1 253 ? 9.570 43.162 10.715 1.00 13.88 232 ASP A C 1
ATOM 3722 O O . ASP A 1 253 ? 10.352 42.234 10.488 1.00 14.11 232 ASP A O 1
ATOM 3731 N N . SER A 1 254 ? 8.542 43.462 9.935 1.00 14.08 233 SER A N 1
ATOM 3732 C CA . SER A 1 254 ? 8.149 42.609 8.821 1.00 16.32 233 SER A CA 1
ATOM 3733 C C . SER A 1 254 ? 9.167 42.550 7.677 1.00 18.68 233 SER A C 1
ATOM 3734 O O . SER A 1 254 ? 9.084 41.664 6.817 1.00 21.27 233 SER A O 1
ATOM 3742 N N . GLY A 1 255 ? 10.138 43.457 7.669 1.00 16.50 234 GLY A N 1
ATOM 3743 C CA . GLY A 1 255 ? 11.192 43.445 6.667 1.00 18.33 234 GLY A CA 1
ATOM 3744 C C . GLY A 1 255 ? 12.497 42.864 7.186 1.00 18.65 234 GLY A C 1
ATOM 3745 O O . GLY A 1 255 ? 13.492 42.858 6.471 1.00 20.84 234 GLY A O 1
ATOM 3749 N N . TRP A 1 256 ? 12.484 42.409 8.440 1.00 15.74 235 TRP A N 1
ATOM 3750 C CA . TRP A 1 256 ? 13.705 41.978 9.135 1.00 16.85 235 TRP A CA 1
ATOM 3751 C C . TRP A 1 256 ? 14.798 43.040 9.079 1.00 15.14 235 TRP A C 1
ATOM 3752 O O . TRP A 1 256 ? 15.987 42.717 8.965 1.00 18.49 235 TRP A O 1
ATOM 3773 N N . LYS A 1 257 ? 14.391 44.306 9.152 1.00 15.62 236 LYS A N 1
ATOM 3774 C CA . LYS A 1 257 ? 15.310 45.418 8.985 1.00 18.06 236 LYS A CA 1
ATOM 3775 C C . LYS A 1 257 ? 15.959 45.895 10.278 1.00 16.92 236 LYS A C 1
ATOM 3776 O O . LYS A 1 257 ? 17.180 46.129 10.312 1.00 20.56 236 LYS A O 1
ATOM 3795 N N . THR A 1 258 ? 15.170 46.016 11.331 1.00 15.52 237 THR A N 1
ATOM 3796 C CA . THR A 1 258 ? 15.684 46.486 12.612 1.00 18.53 237 THR A CA 1
ATOM 3797 C C . THR A 1 258 ? 16.102 45.362 13.532 1.00 17.89 237 THR A C 1
ATOM 3798 O O . THR A 1 258 ? 16.820 45.607 14.492 1.00 16.99 237 THR A O 1
ATOM 3809 N N . ASN A 1 259 ? 15.675 44.131 13.222 1.00 16.98 238 ASN A N 1
ATOM 3810 C CA . ASN A 1 259 ? 15.833 42.998 14.119 1.00 16.21 238 ASN A CA 1
ATOM 3811 C C . ASN A 1 259 ? 17.230 42.859 14.702 1.00 16.05 238 ASN A C 1
ATOM 3812 O O . ASN A 1 259 ? 17.406 42.673 15.908 1.00 16.77 238 ASN A O 1
ATOM 3823 N N . PHE A 1 260 ? 18.222 42.883 13.841 1.00 16.37 239 PHE A N 1
ATOM 3824 C CA . PHE A 1 260 ? 19.577 42.519 14.269 1.00 17.18 239 PHE A CA 1
ATOM 3825 C C . PHE A 1 260 ? 20.412 43.701 14.739 1.00 15.89 239 PHE A C 1
ATOM 3826 O O . PHE A 1 260 ? 21.591 43.541 15.047 1.00 19.23 239 PHE A O 1
ATOM 3843 N N . LEU A 1 261 ? 19.831 44.897 14.755 1.00 17.11 240 LEU A N 1
ATOM 3844 C CA . LEU A 1 261 ? 20.596 46.097 15.092 1.00 17.07 240 LEU A CA 1
ATOM 3845 C C . LEU A 1 261 ? 20.863 46.163 16.596 1.00 15.62 240 LEU A C 1
ATOM 3846 O O . LEU A 1 261 ? 19.945 45.978 17.402 1.00 15.73 240 LEU A O 1
ATOM 3862 N N . LYS A 1 262 ? 22.103 46.475 16.940 1.00 19.06 241 LYS A N 1
ATOM 3863 C CA . LYS A 1 262 ? 22.519 46.717 18.315 1.00 20.04 241 LYS A CA 1
ATOM 3864 C C . LYS A 1 262 ? 22.005 48.097 18.741 1.00 19.23 241 LYS A C 1
ATOM 3865 O O . LYS A 1 262 ? 21.593 48.893 17.881 1.00 18.80 241 LYS A O 1
ATOM 3884 N N . GLU A 1 263 ? 21.994 48.367 20.048 1.00 20.65 242 GLU A N 1
ATOM 3885 C CA . GLU A 1 263 ? 21.488 49.658 20.535 1.00 20.13 242 GLU A CA 1
ATOM 3886 C C . GLU A 1 263 ? 22.145 50.846 19.810 1.00 19.88 242 GLU A C 1
ATOM 3887 O O . GLU A 1 263 ? 21.464 51.773 19.365 1.00 19.59 242 GLU A O 1
ATOM 3899 N N . GLY A 1 264 ? 23.465 50.821 19.660 1.00 21.38 243 GLY A N 1
ATOM 3900 C CA . GLY A 1 264 ? 24.147 51.939 19.040 1.00 22.59 243 GLY A CA 1
ATOM 3901 C C . GLY A 1 264 ? 23.713 52.147 17.601 1.00 20.99 243 GLY A C 1
ATOM 3902 O O . GLY A 1 264 ? 23.592 53.267 17.128 1.00 21.92 243 GLY A O 1
ATOM 3906 N N . GLU A 1 265 ? 23.478 51.046 16.897 1.00 18.86 244 GLU A N 1
ATOM 3907 C CA . GLU A 1 265 ? 23.071 51.101 15.501 1.00 20.30 244 GLU A CA 1
ATOM 3908 C C . GLU A 1 265 ? 21.658 51.645 15.376 1.00 18.35 244 GLU A C 1
ATOM 3909 O O . GLU A 1 265 ? 21.342 52.335 14.416 1.00 19.38 244 GLU A O 1
ATOM 3921 N N . ARG A 1 266 ? 20.804 51.297 16.333 1.00 18.38 245 ARG A N 1
ATOM 3922 C CA . ARG A 1 266 ? 19.447 51.819 16.380 1.00 16.66 245 ARG A CA 1
ATOM 3923 C C . ARG A 1 266 ? 19.461 53.346 16.512 1.00 17.44 245 ARG A C 1
ATOM 3924 O O . ARG A 1 266 ? 18.726 54.026 15.806 1.00 18.10 245 ARG A O 1
ATOM 3945 N N . HIS A 1 267 ? 20.310 53.881 17.377 1.00 18.89 246 HIS A N 1
ATOM 3946 C CA . HIS A 1 267 ? 20.414 55.334 17.504 1.00 19.28 246 HIS A CA 1
ATOM 3947 C C . HIS A 1 267 ? 20.969 55.990 16.236 1.00 21.30 246 HIS A C 1
ATOM 3948 O O . HIS A 1 267 ? 20.578 57.112 15.887 1.00 22.78 246 HIS A O 1
ATOM 3961 N N . LEU A 1 268 ? 21.876 55.306 15.530 1.00 18.48 247 LEU A N 1
ATOM 3962 C CA . LEU A 1 268 ? 22.355 55.808 14.236 1.00 22.28 247 LEU A CA 1
ATOM 3963 C C . LEU A 1 268 ? 21.222 55.880 13.214 1.00 20.70 247 LEU A C 1
ATOM 3964 O O . LEU A 1 268 ? 21.171 56.811 12.409 1.00 22.91 247 LEU A O 1
ATOM 3980 N N . VAL A 1 269 ? 20.344 54.880 13.211 1.00 20.08 248 VAL A N 1
ATOM 3981 C CA . VAL A 1 269 ? 19.182 54.899 12.332 1.00 19.19 248 VAL A CA 1
ATOM 3982 C C . VAL A 1 269 ? 18.333 56.138 12.618 1.00 19.62 248 VAL A C 1
ATOM 3983 O O . VAL A 1 269 ? 17.951 56.858 11.703 1.00 19.92 248 VAL A O 1
ATOM 3996 N N . SER A 1 270 ? 18.052 56.417 13.885 1.00 18.50 249 SER A N 1
ATOM 3997 C CA . SER A 1 270 ? 17.275 57.622 14.188 1.00 19.16 249 SER A CA 1
ATOM 3998 C C . SER A 1 270 ? 17.970 58.871 13.669 1.00 21.59 249 SER A C 1
ATOM 3999 O O . SER A 1 270 ? 17.326 59.750 13.097 1.00 20.82 249 SER A O 1
ATOM 4007 N N . LYS A 1 271 ? 19.281 58.953 13.863 1.00 21.16 250 LYS A N 1
ATOM 4008 C CA . LYS A 1 271 ? 20.049 60.118 13.447 1.00 23.32 250 LYS A CA 1
ATOM 4009 C C . LYS A 1 271 ? 19.983 60.306 11.924 1.00 23.30 250 LYS A C 1
ATOM 4010 O O . LYS A 1 271 ? 19.760 61.422 11.423 1.00 25.90 250 LYS A O 1
ATOM 4029 N N . LEU A 1 272 ? 20.177 59.223 11.183 1.00 21.23 251 LEU A N 1
ATOM 4030 C CA . LEU A 1 272 ? 20.127 59.286 9.731 1.00 22.50 251 LEU A CA 1
ATOM 4031 C C . LEU A 1 272 ? 18.725 59.570 9.198 1.00 23.97 251 LEU A C 1
ATOM 4032 O O . LEU A 1 272 ? 18.562 60.228 8.166 1.00 24.79 251 LEU A O 1
ATOM 4048 N N . TYR A 1 273 ? 17.717 59.059 9.902 1.00 22.70 252 TYR A N 1
ATOM 4049 C CA . TYR A 1 273 ? 16.324 59.199 9.498 1.00 20.98 252 TYR A CA 1
ATOM 4050 C C . TYR A 1 273 ? 15.902 60.645 9.528 1.00 25.64 252 TYR A C 1
ATOM 4051 O O . TYR A 1 273 ? 15.114 61.061 8.710 1.00 23.64 252 TYR A O 1
ATOM 4069 N N . THR A 1 274 ? 16.450 61.381 10.487 1.00 23.15 253 THR A N 1
ATOM 4070 C CA . THR A 1 274 ? 16.118 62.772 10.733 1.00 26.78 253 THR A CA 1
ATOM 4071 C C . THR A 1 274 ? 16.663 63.660 9.611 1.00 34.99 253 THR A C 1
ATOM 4072 O O . THR A 1 274 ? 15.942 64.518 9.102 1.00 44.85 253 THR A O 1
#

Nearest PDB structures (foldseek):
  3wro-assembly1_A  TM=1.004E+00  e=1.654E-49  Murine minute virus strain MVM prototype
  4kw3-assembly2_B  TM=5.710E-01  e=1.381E-07  Human bocavirus
  5dcx-assembly10_J  TM=6.357E-01  e=1.460E-05  adeno-associated virus 2
  4zo0-assembly3_C  TM=6.131E-01  e=1.934E-05  Adeno-associated virus 2 Srivastava/1982
  5dcx-assembly4_D  TM=6.081E-01  e=1.728E-05  adeno-associated virus 2

Secondary structure (DSSP, 8-state):
--HHHHHHHHHHHHTTT-EEEEEEEE---EEETTEEE-TT--------HHHHHHHHHHHHHHHHH--SSS-----HHHHHHHHHHHHHHHHHHHHHHHHTT--GGGEEEEEEEEEETTTEEEEEEEEEETT--GGGHHHHHHHHHHHHHHHHHHH--S---HHHHHHHHHHHHHTTSEEE-B----TTS---B--EEHHHHHHHTGGGSPBP-SSSPPTT-EEEEEETTSSSTT--HHHHHHHHHHH-

Foldseek 3Di:
DPPLLVVLLVVLLVLQFPWWWKKKFADCWDADPNDTFHRLQQQAQDPDPQLVVQLVVQVVLLVLQDDPVDAFAPDPSVSRSVSSVSSQLVVLVVVVCVVVVHDLVQKKKKKWWFQAPPRGTMMMMIMDGPSDDQVCQVVSLLSSLLSSLVSSLVRGNTDDDPVRSVVSSVCSNVVRSMDIDFPDDDPPDDTGGDIDRRSNCQLVPVLQAAEFRHPVTDHRHIDAMAISVRRCSSHYSVSSNVSSVVSD

Radius of gyration: 17.88 Å; Cα contacts (8 Å, |Δi|>4): 403; chains: 1; bounding box: 50×41×44 Å

Solvent-accessible surface area: 12559 Å² total; per-residue (Å²): 210,48,118,114,2,72,22,0,12,91,33,0,91,147,30,22,102,42,112,3,6,14,0,24,0,41,11,78,121,17,121,18,129,57,61,100,1,21,44,42,12,0,54,91,78,36,126,69,116,68,7,69,61,30,16,130,18,2,51,61,4,4,73,83,8,38,36,156,154,164,144,49,85,8,77,129,101,12,38,74,0,0,16,4,0,2,2,1,0,14,17,0,0,47,41,0,7,108,75,67,140,13,141,95,61,50,4,32,22,0,0,0,0,7,45,14,156,137,95,10,2,10,0,31,0,1,0,1,15,154,58,32,61,78,99,47,0,111,66,1,41,120,32,0,1,40,41,0,0,124,38,0,17,66,0,0,60,30,148,8,64,109,77,8,67,116,90,0,70,77,29,0,41,104,82,81,0,0,43,23,71,32,108,211,88,156,181,129,133,135,42,122,9,81,25,12,62,0,0,41,63,0,0,108,95,5,0,71,30,108,28,0,43,60,37,119,18,135,70,35,0,6,2,4,5,3,0,36,28,137,79,1,5,84,7,65,48,45,49,3,69,80,0,17,157,89,3,122

Organism: Murine minute virus (strain MVM prototype) (NCBI:txid648235)